Protein AF-A0A6A4LUR1-F1 (afdb_monomer_lite)

Radius of gyration: 20.33 Å; chains: 1; bounding box: 57×62×50 Å

Secondary structure (DSSP, 8-state):
------------S-EEEESSTTSHHHHHHHHHHHHTT-EEEE----GGGTT-S--HHHHHHHHHHHHHHHHT-TT---------GGGB-SB-TTSPBPS---TTSPB--S-------TT-HHHHHHHHHHHHHHSSEEE--HHHHHHHHHHHHH-TT--S-----SEEE-HHHHHHHHHHHS---HHHHHHHHHHTT-

Sequence (198 aa):
MEEKEERKGKGKGLSYCVTGATGYIGSWLVKSLLRRGYTVHATLRDPGLYARANFIEPAISGTLNLLKSCSKTESVKRVVFTSSISTLTAKDSSGNWRNVVDESCDPMFSNILIWVRTGDPMFSSILSAVNSRMGSIALVHVEDICSAHMFLMEHARAEGRYICSARSCVMSELVDHLAKEYPFSNLQRYFFLRNLGY

pLDDT: mean 70.24, std 17.97, range [30.41, 94.44]

Organism: NCBI:txid262921

InterPro domains:
  IPR016040 NAD(P)-binding domain [PF16363] (18-48)
  IPR036291 NAD(P)-binding domain superfamily [SSF51735] (15-185)
  IPR050425 NAD(P)-dependent dehydratase-like [PTHR10366] (55-105)

Foldseek 3Di:
DDDPDDPPPPADPDEEEAEPCVAPLNVVLVVVCVVNRHHYHYDDDDPVPPPDPDDFVCVVVVVVVVVVVLVVDPSNPDDDDDDDPLQFACADPVRDGHPDDDLPTDRPDDDDDDGDDPPDLVVLVVLLSCCVGNVWDFDDDSVQVSVVSVCLVPDPPRDGDDDHGDDIGGPVVVLVVCCVVDVDDPVVSCVSVVSNVD

Structure (mmCIF, N/CA/C/O backbone):
data_AF-A0A6A4LUR1-F1
#
_entry.id   AF-A0A6A4LUR1-F1
#
loop_
_atom_site.group_PDB
_atom_site.id
_atom_site.type_symbol
_atom_site.label_atom_id
_atom_site.label_alt_id
_atom_site.label_comp_id
_atom_site.label_asym_id
_atom_site.label_entity_id
_atom_site.label_seq_id
_atom_site.pdbx_PDB_ins_code
_atom_site.Cartn_x
_atom_site.Cartn_y
_atom_site.Cartn_z
_atom_site.occupancy
_atom_site.B_iso_or_equiv
_atom_site.auth_seq_id
_atom_site.auth_comp_id
_atom_site.auth_asym_id
_atom_site.auth_atom_id
_atom_site.pdbx_PDB_model_num
ATOM 1 N N . MET A 1 1 ? -36.131 35.840 6.909 1.00 34.88 1 MET A N 1
ATOM 2 C CA . MET A 1 1 ? -35.291 35.497 5.744 1.00 34.88 1 MET A CA 1
ATOM 3 C C . MET A 1 1 ? -34.198 34.580 6.248 1.00 34.88 1 MET A C 1
ATOM 5 O O . MET A 1 1 ? -33.610 34.867 7.277 1.00 34.88 1 MET A O 1
ATOM 9 N N . GLU A 1 2 ? -34.099 33.439 5.585 1.00 32.69 2 GLU A N 1
ATOM 10 C CA . GLU A 1 2 ? -33.446 32.179 5.949 1.00 32.69 2 GLU A CA 1
ATOM 11 C C . GLU A 1 2 ? -32.006 32.290 6.481 1.00 32.69 2 GLU A C 1
ATOM 13 O O . GLU A 1 2 ? -31.102 32.732 5.771 1.00 32.69 2 GLU A O 1
ATOM 18 N N . GLU A 1 3 ? -31.778 31.773 7.692 1.00 30.41 3 GLU A N 1
ATOM 19 C CA . GLU A 1 3 ? -30.485 31.205 8.075 1.00 30.41 3 GLU A CA 1
ATOM 20 C C . GLU A 1 3 ? -30.329 29.867 7.342 1.00 30.41 3 GLU A C 1
ATOM 22 O O . GLU A 1 3 ? -31.094 28.923 7.547 1.00 30.41 3 GLU A O 1
ATOM 27 N N . LYS A 1 4 ? -29.351 29.789 6.437 1.00 31.03 4 LYS A N 1
ATOM 28 C CA . LYS A 1 4 ? -28.962 28.531 5.799 1.00 31.03 4 LYS A CA 1
ATOM 29 C C . LYS A 1 4 ? -28.206 27.683 6.812 1.00 31.03 4 LYS A C 1
ATOM 31 O O . LYS A 1 4 ? -27.005 27.846 7.000 1.00 31.03 4 LYS A O 1
ATOM 36 N N . GLU A 1 5 ? -28.932 26.762 7.430 1.00 32.22 5 GLU A N 1
ATOM 37 C CA . GLU A 1 5 ? -28.383 25.660 8.206 1.00 32.22 5 GLU A CA 1
ATOM 38 C C . GLU A 1 5 ? -27.490 24.804 7.292 1.00 32.22 5 GLU A C 1
ATOM 40 O O . GLU A 1 5 ? -27.938 24.097 6.380 1.00 32.22 5 GLU A O 1
ATOM 45 N N . GLU A 1 6 ? -26.184 24.939 7.494 1.00 33.72 6 GLU A N 1
ATOM 46 C CA . GLU A 1 6 ? -25.152 24.195 6.794 1.00 33.72 6 GLU A CA 1
ATOM 47 C C . GLU A 1 6 ? -25.301 22.712 7.161 1.00 33.72 6 GLU A C 1
ATOM 49 O O . GLU A 1 6 ? -25.015 22.276 8.279 1.00 33.72 6 GLU A O 1
ATOM 54 N N . ARG A 1 7 ? -25.825 21.923 6.219 1.00 35.19 7 ARG A N 1
ATOM 55 C CA . ARG A 1 7 ? -26.020 20.479 6.366 1.00 35.19 7 ARG A CA 1
ATOM 56 C C . ARG A 1 7 ? -24.667 19.806 6.613 1.00 35.19 7 ARG A C 1
ATOM 58 O O . ARG A 1 7 ? -23.983 19.417 5.668 1.00 35.19 7 ARG A O 1
ATOM 65 N N . LYS A 1 8 ? -24.300 19.606 7.884 1.00 37.59 8 LYS A N 1
ATOM 66 C CA . LYS A 1 8 ? -23.271 18.641 8.288 1.00 37.59 8 LYS A CA 1
ATOM 67 C C . LYS A 1 8 ? -23.704 17.272 7.774 1.00 37.59 8 LYS A C 1
ATOM 69 O O . LYS A 1 8 ? -24.580 16.627 8.350 1.00 37.59 8 LYS A O 1
ATOM 74 N N . GLY A 1 9 ? -23.118 16.849 6.656 1.00 38.56 9 GLY A N 1
ATOM 75 C CA . GLY A 1 9 ? -23.287 15.501 6.138 1.00 38.56 9 GLY A CA 1
ATOM 76 C C . GLY A 1 9 ? -22.935 14.515 7.244 1.00 38.56 9 GLY A C 1
ATOM 77 O O . GLY A 1 9 ? -21.802 14.499 7.721 1.00 38.56 9 GLY A O 1
ATOM 78 N N . LYS A 1 10 ? -23.917 13.724 7.691 1.00 40.06 10 LYS A N 1
ATOM 79 C CA . LYS A 1 10 ? -23.680 12.569 8.558 1.00 40.06 10 LYS A CA 1
ATOM 80 C C . LYS A 1 10 ? -22.739 11.630 7.804 1.00 40.06 10 LYS A C 1
ATOM 82 O O . LYS A 1 10 ? -23.181 10.879 6.938 1.00 40.06 10 LYS A O 1
ATOM 87 N N . GLY A 1 11 ? -21.443 11.725 8.093 1.00 49.22 11 GLY A N 1
ATOM 88 C CA . GLY A 1 11 ? -20.456 10.773 7.607 1.00 49.22 11 GLY A CA 1
ATOM 89 C C . GLY A 1 11 ? -20.872 9.371 8.034 1.00 49.22 11 GLY A C 1
ATOM 90 O O . GLY A 1 11 ? -21.418 9.182 9.125 1.00 49.22 11 GLY A O 1
ATOM 91 N N . LYS A 1 12 ? -20.659 8.386 7.161 1.00 59.25 12 LYS A N 1
ATOM 92 C CA . LYS A 1 12 ? -20.825 6.973 7.523 1.00 59.25 12 LYS A CA 1
ATOM 93 C C . LYS A 1 12 ? -20.059 6.735 8.833 1.00 59.25 12 LYS A C 1
ATOM 95 O O . LYS A 1 12 ? -18.931 7.199 8.952 1.00 59.25 12 LYS A O 1
ATOM 100 N N . GLY A 1 13 ? -20.643 6.032 9.808 1.00 69.38 13 GLY A N 1
ATOM 101 C CA . GLY A 1 13 ? -20.077 5.835 11.159 1.00 69.38 13 GLY A CA 1
ATOM 102 C C . GLY A 1 13 ? -18.776 5.013 11.242 1.00 69.38 13 GLY A C 1
ATOM 103 O O . GLY A 1 13 ? -18.489 4.430 12.282 1.00 69.38 13 GLY A O 1
ATOM 104 N N . LEU A 1 14 ? -18.016 4.920 10.150 1.00 81.00 14 LEU A N 1
ATOM 105 C CA . LEU A 1 14 ? -16.752 4.205 10.025 1.00 81.00 14 LEU A CA 1
ATOM 106 C C . LEU A 1 14 ? -15.609 5.218 9.936 1.00 81.00 14 LEU A C 1
ATOM 108 O O . LEU A 1 14 ? -15.604 6.093 9.066 1.00 81.00 14 LEU A O 1
ATOM 112 N N . SER A 1 15 ? -14.640 5.079 10.835 1.00 91.31 15 SER A N 1
ATOM 113 C CA . SER A 1 15 ? -13.394 5.838 10.819 1.00 91.31 15 SER A CA 1
ATOM 114 C C . SER A 1 15 ? -12.243 4.975 10.306 1.00 91.31 15 SER A C 1
ATOM 116 O O . SER A 1 15 ? -12.176 3.773 10.563 1.00 91.31 15 SER A O 1
ATOM 118 N N . TYR A 1 16 ? -11.327 5.599 9.570 1.00 93.44 16 TYR A N 1
ATOM 119 C CA . TYR A 1 16 ? -10.143 4.953 9.008 1.00 93.44 16 TYR A CA 1
ATOM 120 C C . TYR A 1 16 ? -8.888 5.596 9.586 1.00 93.44 16 TYR A C 1
ATOM 122 O O . TYR A 1 16 ? -8.793 6.820 9.649 1.00 93.44 16 TYR A O 1
ATOM 130 N N . CYS A 1 17 ? -7.911 4.781 9.977 1.00 92.69 17 CYS A N 1
ATOM 131 C CA . CYS A 1 17 ? -6.577 5.254 10.334 1.00 92.69 17 CYS A CA 1
ATOM 132 C C . CYS A 1 17 ? -5.622 4.971 9.170 1.00 92.69 17 CYS A C 1
ATOM 134 O O . CYS A 1 17 ? -5.502 3.822 8.746 1.00 92.69 17 CYS A O 1
ATOM 136 N N . VAL A 1 18 ? -4.962 6.004 8.644 1.00 92.19 18 VAL A N 1
ATOM 137 C CA . VAL A 1 18 ? -4.002 5.884 7.540 1.00 92.19 18 VAL A CA 1
ATOM 138 C C . VAL A 1 18 ? -2.620 6.281 8.035 1.00 92.19 18 VAL A C 1
ATOM 140 O O . VAL A 1 18 ? -2.381 7.434 8.402 1.00 92.19 18 VAL A O 1
ATOM 143 N N . THR A 1 19 ? -1.692 5.327 8.018 1.00 89.81 19 THR A N 1
ATOM 144 C CA . THR A 1 19 ? -0.283 5.592 8.305 1.00 89.81 19 THR A CA 1
ATOM 145 C C . THR A 1 19 ? 0.477 5.917 7.024 1.00 89.81 19 THR A C 1
ATOM 147 O O . THR A 1 19 ? 0.149 5.427 5.946 1.00 89.81 19 THR A O 1
ATOM 150 N N . GLY A 1 20 ? 1.471 6.807 7.115 1.00 82.50 20 GLY A N 1
ATOM 151 C CA . GLY A 1 20 ? 2.201 7.256 5.925 1.00 82.50 20 GLY A CA 1
ATOM 152 C C . GLY A 1 20 ? 1.323 8.065 4.967 1.00 82.50 20 GLY A C 1
ATOM 153 O O . GLY A 1 20 ? 1.441 7.923 3.753 1.00 82.50 20 GLY A O 1
ATOM 154 N N . ALA A 1 21 ? 0.449 8.923 5.501 1.00 85.44 21 ALA A N 1
ATOM 155 C CA . ALA A 1 21 ? -0.496 9.720 4.714 1.00 85.44 21 ALA A CA 1
ATOM 156 C C . ALA A 1 21 ? 0.176 10.745 3.782 1.00 85.44 21 ALA A C 1
ATOM 158 O O . ALA A 1 21 ? -0.403 11.135 2.774 1.00 85.44 21 ALA A O 1
ATOM 159 N N . THR A 1 22 ? 1.421 11.137 4.071 1.00 80.81 22 THR A N 1
ATOM 160 C CA . THR A 1 22 ? 2.269 11.926 3.158 1.00 80.81 22 THR A CA 1
ATOM 161 C C . THR A 1 22 ? 2.795 11.102 1.975 1.00 80.81 22 THR A C 1
ATOM 163 O O . THR A 1 22 ? 3.470 11.636 1.100 1.00 80.81 22 THR A O 1
ATOM 166 N N . GLY A 1 23 ? 2.505 9.798 1.971 1.00 78.12 23 GLY A N 1
ATOM 167 C CA . GLY A 1 23 ? 2.795 8.812 0.943 1.00 78.12 23 GLY A CA 1
ATOM 168 C C . GLY A 1 23 ? 2.160 9.102 -0.404 1.00 78.12 23 GLY A C 1
ATOM 169 O O . GLY A 1 23 ? 1.086 9.693 -0.453 1.00 78.12 23 GLY A O 1
ATOM 170 N N . TYR A 1 24 ? 2.742 8.594 -1.495 1.00 80.94 24 TYR A N 1
ATOM 171 C CA . TYR A 1 24 ? 2.046 8.589 -2.785 1.00 80.94 24 TYR A CA 1
ATOM 172 C C . TYR A 1 24 ? 0.702 7.844 -2.673 1.00 80.94 24 TYR A C 1
ATOM 174 O O . TYR A 1 24 ? -0.349 8.464 -2.781 1.00 80.94 24 TYR A O 1
ATOM 182 N N . ILE A 1 25 ? 0.714 6.553 -2.316 1.00 84.94 25 ILE A N 1
ATOM 183 C CA . ILE A 1 25 ? -0.523 5.771 -2.114 1.00 84.94 25 ILE A CA 1
ATOM 184 C C . ILE A 1 25 ? -1.340 6.328 -0.937 1.00 84.94 25 ILE A C 1
ATOM 186 O O . ILE A 1 25 ? -2.556 6.467 -1.038 1.00 84.94 25 ILE A O 1
ATOM 190 N N . GLY A 1 26 ? -0.676 6.690 0.167 1.00 85.50 26 GLY A N 1
ATOM 191 C CA . GLY A 1 26 ? -1.335 7.192 1.377 1.00 85.50 26 GLY A CA 1
ATOM 192 C C . GLY A 1 26 ? -2.163 8.458 1.136 1.00 85.50 26 GLY A C 1
ATOM 193 O O . GLY A 1 26 ? -3.317 8.521 1.554 1.00 85.50 26 GLY A O 1
ATOM 194 N N . SER A 1 27 ? -1.621 9.438 0.410 1.00 87.31 27 SER A N 1
ATOM 195 C CA . SER A 1 27 ? -2.323 10.693 0.104 1.00 87.31 27 SER A CA 1
ATOM 196 C C . SER A 1 27 ? -3.527 10.473 -0.815 1.00 87.31 27 SER A C 1
ATOM 198 O O . SER A 1 27 ? -4.601 11.034 -0.575 1.00 87.31 27 SER A O 1
ATOM 200 N N . TRP A 1 28 ? -3.393 9.601 -1.818 1.00 89.00 28 TRP A N 1
ATOM 201 C CA . TRP A 1 28 ? -4.496 9.199 -2.693 1.00 89.00 28 TRP A CA 1
ATOM 202 C C . TRP A 1 28 ? -5.585 8.421 -1.950 1.00 89.00 28 TRP A C 1
ATOM 204 O O . TRP A 1 28 ? -6.775 8.655 -2.190 1.00 89.00 28 TRP A O 1
ATOM 214 N N . LEU A 1 29 ? -5.211 7.563 -0.999 1.00 91.31 29 LEU A N 1
ATOM 215 C CA . LEU A 1 29 ? -6.161 6.828 -0.169 1.00 91.31 29 LEU A CA 1
ATOM 216 C C . LEU A 1 29 ? -6.935 7.772 0.757 1.00 91.31 29 LEU A C 1
ATOM 218 O O . LEU A 1 29 ? -8.162 7.706 0.795 1.00 91.31 29 LEU A O 1
ATOM 222 N N . VAL A 1 30 ? -6.252 8.702 1.435 1.00 93.38 30 VAL A N 1
ATOM 223 C CA . VAL A 1 30 ? -6.898 9.736 2.268 1.00 93.38 30 VAL A CA 1
ATOM 224 C C . VAL A 1 30 ? -7.874 10.560 1.432 1.00 93.38 30 VAL A C 1
ATOM 226 O O . VAL A 1 30 ? -9.038 10.699 1.805 1.00 93.38 30 VAL A O 1
ATOM 229 N N . LYS A 1 31 ? -7.440 11.046 0.261 1.00 92.44 31 LYS A N 1
ATOM 230 C CA . LYS A 1 31 ? -8.300 11.784 -0.677 1.00 92.44 31 LYS A CA 1
ATOM 231 C C . LYS A 1 31 ? -9.540 10.974 -1.059 1.00 92.44 31 LYS A C 1
ATOM 233 O O . LYS A 1 31 ? -10.647 11.509 -1.061 1.00 92.44 31 LYS A O 1
ATOM 238 N N . SER A 1 32 ? -9.372 9.690 -1.366 1.00 92.44 32 SER A N 1
ATOM 239 C CA . SER A 1 32 ? -10.465 8.803 -1.778 1.00 92.44 32 SER A CA 1
ATOM 240 C C . SER A 1 32 ? -11.463 8.531 -0.649 1.00 92.44 32 SER A C 1
ATOM 242 O O . SER A 1 32 ? -12.672 8.590 -0.875 1.00 92.44 32 SER A O 1
ATOM 244 N N . LEU A 1 33 ? -10.975 8.295 0.572 1.00 93.38 33 LEU A N 1
ATOM 245 C CA . LEU A 1 33 ? -11.802 8.072 1.761 1.00 93.38 33 LEU A CA 1
ATOM 246 C C . LEU A 1 33 ? -12.618 9.318 2.128 1.00 93.38 33 LEU A C 1
ATOM 248 O O . LEU A 1 33 ? -13.826 9.219 2.351 1.00 93.38 33 LEU A O 1
ATOM 252 N N . LEU A 1 34 ? -11.988 10.497 2.110 1.00 93.94 34 LEU A N 1
ATOM 253 C CA . LEU A 1 34 ? -12.663 11.769 2.383 1.00 93.94 34 LEU A CA 1
ATOM 254 C C . LEU A 1 34 ? -13.757 12.065 1.349 1.00 93.94 34 LEU A C 1
ATOM 256 O O . LEU A 1 34 ? -14.865 12.444 1.724 1.00 93.94 34 LEU A O 1
ATOM 260 N N . ARG A 1 35 ? -13.504 11.818 0.053 1.00 93.38 35 ARG A N 1
ATOM 261 C CA . ARG A 1 35 ? -14.523 11.982 -1.007 1.00 93.38 35 ARG A CA 1
ATOM 262 C C . ARG A 1 35 ? -15.746 11.084 -0.815 1.00 93.38 35 ARG A C 1
ATOM 264 O O . ARG A 1 35 ? -16.822 11.432 -1.287 1.00 93.38 35 ARG A O 1
ATOM 271 N N . ARG A 1 36 ? -15.595 9.944 -0.135 1.00 90.69 36 ARG A N 1
ATOM 272 C CA . ARG A 1 36 ? -16.690 9.014 0.192 1.00 90.69 36 ARG A CA 1
ATOM 273 C C . ARG A 1 36 ? -17.400 9.347 1.513 1.00 90.69 36 ARG A C 1
ATOM 275 O O . ARG A 1 36 ? -18.321 8.624 1.892 1.00 90.69 36 ARG A O 1
ATOM 282 N N . GLY A 1 37 ? -17.005 10.427 2.193 1.00 91.44 37 GLY A N 1
ATOM 283 C CA . GLY A 1 37 ? -17.634 10.905 3.427 1.00 91.44 37 GLY A CA 1
ATOM 284 C C . GLY A 1 37 ? -17.227 10.134 4.685 1.00 91.44 37 GLY A C 1
ATOM 285 O O . GLY A 1 37 ? -17.989 10.112 5.651 1.00 91.44 37 GLY A O 1
ATOM 286 N N . TYR A 1 38 ? -16.067 9.474 4.670 1.00 93.31 38 TYR A N 1
ATOM 287 C CA . TYR A 1 38 ? -15.514 8.805 5.848 1.00 93.31 38 TYR A CA 1
ATOM 288 C C . TYR A 1 38 ? -14.665 9.757 6.694 1.00 93.31 38 TYR A C 1
ATOM 290 O O . TYR A 1 38 ? -14.018 10.668 6.174 1.00 93.31 38 TYR A O 1
ATOM 298 N N . THR A 1 39 ? -14.608 9.495 8.000 1.00 94.00 39 THR A N 1
ATOM 299 C CA . THR A 1 39 ? -13.663 10.164 8.903 1.00 94.00 39 THR A CA 1
ATOM 300 C C . THR A 1 39 ? -12.297 9.496 8.792 1.00 94.00 39 THR A C 1
ATOM 302 O O . THR A 1 39 ? -12.192 8.275 8.911 1.00 94.00 39 THR A O 1
ATOM 305 N N . VAL A 1 40 ? -11.241 10.285 8.587 1.00 94.44 40 VAL A N 1
ATOM 306 C CA . VAL A 1 40 ? -9.877 9.771 8.409 1.00 94.44 40 VAL A CA 1
ATOM 307 C C . VAL A 1 40 ? -8.937 10.369 9.451 1.00 94.44 40 VAL A C 1
ATOM 309 O O . VAL A 1 40 ? -8.810 11.586 9.558 1.00 94.44 40 VAL A O 1
ATOM 312 N N . HIS A 1 41 ? -8.239 9.505 10.182 1.00 92.81 41 HIS A N 1
ATOM 313 C CA . HIS A 1 41 ? -7.140 9.852 11.076 1.00 92.81 41 HIS A CA 1
ATOM 314 C C . HIS A 1 41 ? -5.822 9.521 10.374 1.00 92.81 41 HIS A C 1
ATOM 316 O O . HIS A 1 41 ? -5.517 8.357 10.127 1.00 92.81 41 HIS A O 1
ATOM 322 N N . ALA A 1 42 ? -5.051 10.540 10.012 1.00 89.88 42 ALA A N 1
ATOM 323 C CA . ALA A 1 42 ? -3.816 10.386 9.251 1.00 89.88 42 ALA A CA 1
ATOM 324 C C . ALA A 1 42 ? -2.588 10.614 10.140 1.00 89.88 42 ALA A C 1
ATOM 326 O O . ALA A 1 42 ? -2.544 11.594 10.881 1.00 89.88 42 ALA A O 1
ATOM 327 N N . THR A 1 43 ? -1.566 9.759 10.032 1.00 87.81 43 THR A N 1
ATOM 328 C CA . THR A 1 43 ? -0.262 10.027 10.658 1.00 87.81 43 THR A CA 1
ATOM 329 C C . THR A 1 43 ? 0.690 10.682 9.661 1.00 87.81 43 THR A C 1
ATOM 331 O O . THR A 1 43 ? 0.886 10.203 8.537 1.00 87.81 43 THR A O 1
ATOM 334 N N . LEU A 1 44 ? 1.284 11.800 10.081 1.00 82.00 44 LEU A N 1
ATOM 335 C CA . LEU A 1 44 ? 2.284 12.544 9.324 1.00 82.00 44 LEU A CA 1
ATOM 336 C C . LEU A 1 44 ? 3.614 12.501 10.077 1.00 82.00 44 LEU A C 1
ATOM 338 O O . LEU A 1 44 ? 3.645 12.549 11.305 1.00 82.00 44 LEU A O 1
ATOM 342 N N . ARG A 1 45 ? 4.714 12.390 9.330 1.00 75.12 45 ARG A N 1
ATOM 343 C CA . ARG A 1 45 ? 6.077 12.502 9.863 1.00 75.12 45 ARG A CA 1
ATOM 344 C C . ARG A 1 45 ? 6.687 13.811 9.393 1.00 75.12 45 ARG A C 1
ATOM 346 O O . ARG A 1 45 ? 6.409 14.234 8.271 1.00 75.12 45 ARG A O 1
ATOM 353 N N . ASP A 1 46 ? 7.526 14.402 10.236 1.00 70.25 46 ASP A N 1
ATOM 354 C CA . ASP A 1 46 ? 8.291 15.593 9.883 1.00 70.25 46 ASP A CA 1
ATOM 355 C C . ASP A 1 46 ? 9.164 15.315 8.637 1.00 70.25 46 ASP A C 1
ATOM 357 O O . ASP A 1 46 ? 9.950 14.355 8.646 1.00 70.25 46 ASP A O 1
ATOM 361 N N . PRO A 1 47 ? 9.036 16.117 7.562 1.00 62.91 47 PRO A N 1
ATOM 362 C CA . PRO A 1 47 ? 9.869 16.006 6.371 1.00 62.91 47 PRO A CA 1
ATOM 363 C C . PRO A 1 47 ? 11.378 16.111 6.628 1.00 62.91 47 PRO A C 1
ATOM 365 O O . PRO A 1 47 ? 12.164 15.571 5.852 1.00 62.91 47 PRO A O 1
ATOM 368 N N . GLY A 1 48 ? 11.813 16.754 7.714 1.00 61.16 48 GLY A N 1
ATOM 369 C CA . GLY A 1 48 ? 13.235 16.925 8.036 1.00 61.16 48 GLY A CA 1
ATOM 370 C C . GLY A 1 48 ? 13.973 15.635 8.419 1.00 61.16 48 GLY A C 1
ATOM 371 O O . GLY A 1 48 ? 15.200 15.616 8.461 1.00 61.16 48 GLY A O 1
ATOM 372 N N . LEU A 1 49 ? 13.258 14.535 8.683 1.00 56.09 49 LEU A N 1
ATOM 373 C CA . LEU A 1 49 ? 13.837 13.283 9.196 1.00 56.09 49 LEU A CA 1
ATOM 374 C C . LEU A 1 49 ? 14.145 12.231 8.114 1.00 56.09 49 LEU A C 1
ATOM 376 O O . LEU A 1 49 ? 14.664 11.162 8.441 1.00 56.09 49 LEU A O 1
ATOM 380 N N . TYR A 1 50 ? 13.873 12.516 6.833 1.00 55.00 50 TYR A N 1
ATOM 381 C CA . TYR A 1 50 ? 14.109 11.575 5.723 1.00 55.00 50 TYR A CA 1
ATOM 382 C C . TYR A 1 50 ? 15.594 11.355 5.375 1.00 55.00 50 TYR A C 1
ATOM 384 O O . TYR A 1 50 ? 15.895 10.506 4.548 1.00 55.00 50 TYR A O 1
ATOM 392 N N . ALA A 1 51 ? 16.534 12.065 6.004 1.00 55.03 51 ALA A N 1
ATOM 393 C CA . ALA A 1 51 ? 17.955 12.032 5.636 1.00 55.03 51 ALA A CA 1
ATOM 394 C C . ALA A 1 51 ? 18.786 10.894 6.277 1.00 55.03 51 ALA A C 1
ATOM 396 O O . ALA A 1 51 ? 20.012 10.910 6.188 1.00 55.03 51 ALA A O 1
ATOM 397 N N . ARG A 1 52 ? 18.175 9.914 6.962 1.00 53.78 52 ARG A N 1
ATOM 398 C CA . ARG A 1 52 ? 18.933 8.858 7.669 1.00 53.78 52 ARG A CA 1
ATOM 399 C C . ARG A 1 52 ? 19.105 7.600 6.819 1.00 53.78 52 ARG A C 1
ATOM 401 O O . ARG A 1 52 ? 18.129 7.038 6.354 1.00 53.78 52 ARG A O 1
ATOM 408 N N . ALA A 1 53 ? 20.337 7.102 6.716 1.00 54.22 53 ALA A N 1
ATOM 409 C CA . ALA A 1 53 ? 20.725 5.972 5.863 1.00 54.22 53 ALA A CA 1
ATOM 410 C C . ALA A 1 53 ? 20.148 4.586 6.251 1.00 54.22 53 ALA A C 1
ATOM 412 O O . ALA A 1 53 ? 20.289 3.644 5.479 1.00 54.22 53 ALA A O 1
ATOM 413 N N . ASN A 1 54 ? 19.472 4.442 7.399 1.00 61.06 54 ASN A N 1
ATOM 414 C CA . ASN A 1 54 ? 18.915 3.163 7.861 1.00 61.06 54 ASN A CA 1
ATOM 415 C C . ASN A 1 54 ? 17.386 3.217 7.975 1.00 61.06 54 ASN A C 1
ATOM 417 O O . ASN A 1 54 ? 16.843 3.607 9.007 1.00 61.06 54 ASN A O 1
ATOM 421 N N . PHE A 1 55 ? 16.690 2.787 6.918 1.00 68.19 55 PHE A N 1
ATOM 422 C CA . PHE A 1 55 ? 15.220 2.780 6.855 1.00 68.19 55 PHE A CA 1
ATOM 423 C C . PHE A 1 55 ? 14.575 1.444 7.235 1.00 68.19 55 PHE A C 1
ATOM 425 O O . PHE A 1 55 ? 13.390 1.421 7.560 1.00 68.19 55 PHE A O 1
ATOM 432 N N . ILE A 1 56 ? 15.336 0.347 7.214 1.00 71.75 56 ILE A N 1
ATOM 433 C CA . ILE A 1 56 ? 14.805 -1.006 7.422 1.00 71.75 56 ILE A CA 1
ATOM 434 C C . ILE A 1 56 ? 14.343 -1.197 8.868 1.00 71.75 56 ILE A C 1
ATOM 436 O O . ILE A 1 56 ? 13.162 -1.435 9.110 1.00 71.75 56 ILE A O 1
ATOM 440 N N . GLU A 1 57 ? 15.249 -1.029 9.831 1.00 74.50 57 GLU A N 1
ATOM 441 C CA . GLU A 1 57 ? 14.941 -1.269 11.244 1.00 74.50 57 GLU A CA 1
ATOM 442 C C . GLU A 1 57 ? 13.797 -0.373 11.759 1.00 74.50 57 GLU A C 1
ATOM 444 O O . GLU A 1 57 ? 12.857 -0.889 12.370 1.00 74.50 57 GLU A O 1
ATOM 449 N N . PRO A 1 58 ? 13.759 0.942 11.443 1.00 79.31 58 PRO A N 1
ATOM 450 C CA . PRO A 1 58 ? 12.613 1.777 11.798 1.00 79.31 58 PRO A CA 1
ATOM 451 C C . PRO A 1 58 ? 11.301 1.347 11.131 1.00 79.31 58 PRO A C 1
ATOM 453 O O . PRO A 1 58 ? 10.242 1.506 11.737 1.00 79.31 58 PRO A O 1
ATOM 456 N N . ALA A 1 59 ? 11.336 0.815 9.905 1.00 75.88 59 ALA A N 1
ATOM 457 C CA . ALA A 1 59 ? 10.138 0.327 9.225 1.00 75.88 59 ALA A CA 1
ATOM 458 C C . ALA A 1 59 ? 9.603 -0.963 9.867 1.00 75.88 59 ALA A C 1
ATOM 460 O O . ALA A 1 59 ? 8.396 -1.061 10.103 1.00 75.88 59 ALA A O 1
ATOM 461 N N . ILE A 1 60 ? 10.483 -1.913 10.208 1.00 78.06 60 ILE A N 1
ATOM 462 C CA . ILE A 1 60 ? 10.115 -3.158 10.903 1.00 78.06 60 ILE A CA 1
ATOM 463 C C . ILE A 1 60 ? 9.576 -2.833 12.295 1.00 78.06 60 ILE A C 1
ATOM 465 O O . ILE A 1 60 ? 8.442 -3.186 12.620 1.00 78.06 60 ILE A O 1
ATOM 469 N N . SER A 1 61 ? 10.362 -2.115 13.099 1.00 79.62 61 SER A N 1
ATOM 470 C CA . SER A 1 61 ? 10.001 -1.756 14.473 1.00 79.62 61 SER A CA 1
ATOM 471 C C . SER A 1 61 ? 8.731 -0.905 14.516 1.00 79.62 61 SER A C 1
ATOM 473 O O . SER A 1 61 ? 7.814 -1.188 15.288 1.00 79.62 61 SER A O 1
ATOM 475 N N . GLY A 1 62 ? 8.610 0.082 13.623 1.00 84.56 62 GLY A N 1
ATOM 476 C CA . GLY A 1 62 ? 7.409 0.906 13.495 1.00 84.56 62 GLY A CA 1
ATOM 477 C C . GLY A 1 62 ? 6.164 0.081 13.166 1.00 84.56 62 GLY A C 1
ATOM 478 O O . GLY A 1 62 ? 5.136 0.236 13.824 1.00 84.56 62 GLY A O 1
ATOM 479 N N . THR A 1 63 ? 6.265 -0.841 12.205 1.00 85.62 63 THR A N 1
ATOM 480 C CA . THR A 1 63 ? 5.154 -1.730 11.830 1.00 85.62 63 THR A CA 1
ATOM 481 C C . THR A 1 63 ? 4.772 -2.658 12.979 1.00 85.62 63 THR A C 1
ATOM 483 O O . THR A 1 63 ? 3.596 -2.760 13.322 1.00 85.62 63 THR A O 1
ATOM 486 N N . LEU A 1 64 ? 5.751 -3.289 13.630 1.00 85.38 64 LEU A N 1
ATOM 487 C CA . LEU A 1 64 ? 5.504 -4.200 14.747 1.00 85.38 64 LEU A CA 1
ATOM 488 C C . LEU A 1 64 ? 4.824 -3.485 15.920 1.00 85.38 64 LEU A C 1
ATOM 490 O O . LEU A 1 64 ? 3.888 -4.019 16.516 1.00 85.38 64 LEU A O 1
ATOM 494 N N . ASN A 1 65 ? 5.265 -2.270 16.241 1.00 89.94 65 ASN A N 1
ATOM 495 C CA . ASN A 1 65 ? 4.676 -1.468 17.310 1.00 89.94 65 ASN A CA 1
ATOM 496 C C . ASN A 1 65 ? 3.242 -1.035 16.983 1.00 89.94 65 ASN A C 1
ATOM 498 O O . ASN A 1 65 ? 2.380 -1.080 17.865 1.00 89.94 65 ASN A O 1
ATOM 502 N N . LEU A 1 66 ? 2.959 -0.678 15.726 1.00 89.62 66 LEU A N 1
ATOM 503 C CA . LEU A 1 66 ? 1.596 -0.403 15.266 1.00 89.62 66 LEU A CA 1
ATOM 504 C C . LEU A 1 66 ? 0.695 -1.632 15.419 1.00 89.62 66 LEU A C 1
ATOM 506 O O . LEU A 1 66 ? -0.353 -1.532 16.050 1.00 89.62 66 LEU A O 1
ATOM 510 N N . LEU A 1 67 ? 1.124 -2.800 14.934 1.00 88.06 67 LEU A N 1
ATOM 511 C CA . LEU A 1 67 ? 0.341 -4.038 15.028 1.00 88.06 67 LEU A CA 1
ATOM 512 C C . LEU A 1 67 ? 0.085 -4.452 16.481 1.00 88.06 67 LEU A C 1
ATOM 514 O O . LEU A 1 67 ? -1.047 -4.773 16.841 1.00 88.06 67 LEU A O 1
ATOM 518 N N . LYS A 1 68 ? 1.105 -4.368 17.343 1.00 89.94 68 LYS A N 1
ATOM 519 C CA . LYS A 1 68 ? 0.956 -4.609 18.788 1.00 89.94 68 LYS A CA 1
ATOM 520 C C . LYS A 1 68 ? -0.038 -3.645 19.436 1.00 89.94 68 LYS A C 1
ATOM 522 O O . LYS A 1 68 ? -0.728 -4.037 20.370 1.00 89.94 68 LYS A O 1
ATOM 527 N N . SER A 1 69 ? -0.108 -2.400 18.971 1.00 91.06 69 SER A N 1
ATOM 528 C CA . SER A 1 69 ? -1.040 -1.397 19.505 1.00 91.06 69 SER A CA 1
ATOM 529 C C . SER A 1 69 ? -2.469 -1.642 19.014 1.00 91.06 69 SER A C 1
ATOM 531 O O . SER A 1 69 ? -3.408 -1.593 19.808 1.00 91.06 69 SER A O 1
ATOM 533 N N . CYS A 1 70 ? -2.635 -1.995 17.735 1.00 89.50 70 CYS A N 1
ATOM 534 C CA . CYS A 1 70 ? -3.920 -2.408 17.170 1.00 89.50 70 CYS A CA 1
ATOM 535 C C . CYS A 1 70 ? -4.476 -3.648 17.877 1.00 89.50 70 CYS A C 1
ATOM 537 O O . CYS A 1 70 ? -5.644 -3.657 18.236 1.00 89.50 70 CYS A O 1
ATOM 539 N N . SER A 1 71 ? -3.637 -4.650 18.160 1.00 90.94 71 SER A N 1
ATOM 540 C CA . SER A 1 71 ? -4.057 -5.880 18.850 1.00 90.94 71 SER A CA 1
ATOM 541 C C . SER A 1 71 ? -4.539 -5.656 20.287 1.00 90.94 71 SER A C 1
ATOM 543 O O . SER A 1 71 ? -5.243 -6.508 20.819 1.00 90.94 71 SER A O 1
ATOM 545 N N . LYS A 1 72 ? -4.144 -4.554 20.933 1.00 91.56 72 LYS A N 1
ATOM 546 C CA . LYS A 1 72 ? -4.561 -4.215 22.304 1.00 91.56 72 LYS A CA 1
ATOM 547 C C . LYS A 1 72 ? -5.875 -3.440 22.361 1.00 91.56 72 LYS A C 1
ATOM 549 O O . LYS A 1 72 ? -6.379 -3.204 23.453 1.00 91.56 72 LYS A O 1
ATOM 554 N N . THR A 1 73 ? -6.390 -2.989 21.219 1.00 90.81 73 THR A N 1
ATOM 555 C CA . THR A 1 73 ? -7.529 -2.072 21.164 1.00 90.81 73 THR A CA 1
ATOM 556 C C . THR A 1 73 ? -8.720 -2.752 20.505 1.00 90.81 73 THR A C 1
ATOM 558 O O . THR A 1 73 ? -8.623 -3.204 19.371 1.00 90.81 73 THR A O 1
ATOM 561 N N . GLU A 1 74 ? -9.878 -2.745 21.162 1.00 88.19 74 GLU A N 1
ATOM 562 C CA . GLU A 1 74 ? -11.105 -3.358 20.624 1.00 88.19 74 GLU A CA 1
ATOM 563 C C . GLU A 1 74 ? -11.760 -2.535 19.498 1.00 88.19 74 GLU A C 1
ATOM 565 O O . GLU A 1 74 ? -12.587 -3.037 18.738 1.00 88.19 74 GLU A O 1
ATOM 570 N N . SER A 1 75 ? -11.388 -1.258 19.358 1.00 89.06 75 SER A N 1
ATOM 571 C CA . SER A 1 75 ? -11.929 -0.372 18.320 1.00 89.06 75 SER A CA 1
ATOM 572 C C . SER A 1 75 ? -11.400 -0.687 16.918 1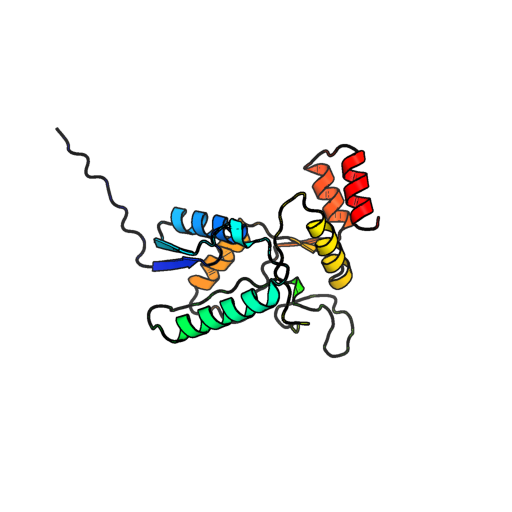.00 89.06 75 SER A C 1
ATOM 574 O O . SER A 1 75 ? -12.078 -0.397 15.927 1.00 89.06 75 SER A O 1
ATOM 576 N N . VA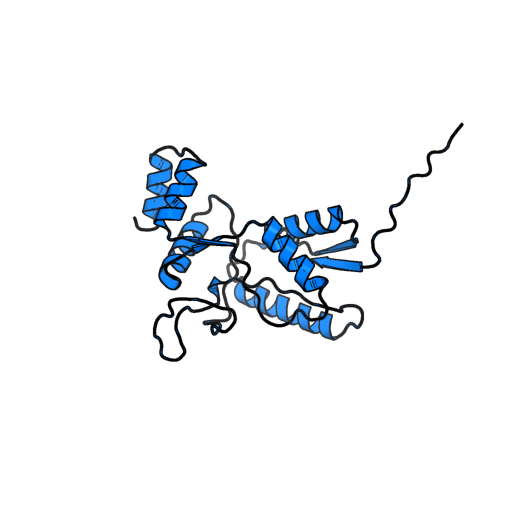L A 1 76 ? -10.207 -1.285 16.809 1.00 89.69 76 VAL A N 1
ATOM 577 C CA . VAL A 1 76 ? -9.591 -1.620 15.521 1.00 89.69 76 VAL A CA 1
ATOM 578 C C . VAL A 1 76 ? -10.091 -2.983 15.068 1.00 89.69 76 VAL A C 1
ATOM 580 O O . VAL A 1 76 ? -9.639 -4.021 15.534 1.00 89.69 76 VAL A O 1
ATOM 583 N N . LYS A 1 77 ? -11.013 -2.978 14.107 1.00 89.25 77 LYS A N 1
ATOM 584 C CA . LYS A 1 77 ? -11.620 -4.209 13.577 1.00 89.25 77 LYS A CA 1
ATOM 585 C C . LYS A 1 77 ? -10.768 -4.901 12.519 1.00 89.25 77 LYS A C 1
ATOM 587 O O . LYS A 1 77 ? -10.919 -6.095 12.287 1.00 89.25 77 LYS A O 1
ATOM 592 N N . ARG A 1 78 ? -9.930 -4.134 11.819 1.00 88.25 78 ARG A N 1
ATOM 593 C CA . ARG A 1 78 ? -9.158 -4.618 10.678 1.00 88.25 78 ARG A CA 1
ATOM 594 C C . ARG A 1 78 ? -7.923 -3.771 10.440 1.00 88.25 78 ARG A C 1
ATOM 596 O O . ARG A 1 78 ? -7.962 -2.550 10.576 1.00 88.25 78 ARG A O 1
ATOM 603 N N . VAL A 1 79 ? -6.861 -4.445 10.015 1.00 90.50 79 VAL A N 1
ATOM 604 C CA . VAL A 1 79 ? -5.626 -3.833 9.539 1.00 90.50 79 VAL A CA 1
ATOM 605 C C . VAL A 1 79 ? -5.366 -4.331 8.123 1.00 90.50 79 VAL A C 1
ATOM 607 O O . VAL A 1 79 ? -5.331 -5.534 7.888 1.00 90.50 79 VAL A O 1
ATOM 610 N N . VAL A 1 80 ? -5.182 -3.403 7.186 1.00 89.00 80 VAL A N 1
ATOM 611 C CA . VAL A 1 80 ? -4.698 -3.692 5.831 1.00 89.00 80 VAL A CA 1
ATOM 612 C C . VAL A 1 80 ? -3.295 -3.115 5.721 1.00 89.00 80 VAL A C 1
ATOM 614 O O . VAL A 1 80 ? -3.083 -1.936 6.003 1.00 89.00 80 VAL A O 1
ATOM 617 N N . PHE A 1 81 ? -2.336 -3.956 5.341 1.00 85.44 81 PHE A N 1
ATOM 618 C CA . PHE A 1 81 ? -0.937 -3.574 5.200 1.00 85.44 81 PHE A CA 1
ATOM 619 C C . PHE A 1 81 ? -0.542 -3.538 3.726 1.00 85.44 81 PHE A C 1
ATOM 621 O O . PHE A 1 81 ? -0.753 -4.504 2.995 1.00 85.44 81 PHE A O 1
ATOM 628 N N . THR A 1 82 ? 0.063 -2.435 3.291 1.00 82.69 82 THR A N 1
ATOM 629 C CA . THR A 1 82 ? 0.583 -2.312 1.929 1.00 82.69 82 THR A CA 1
ATOM 630 C C . THR A 1 82 ? 1.994 -2.896 1.864 1.00 82.69 82 THR A C 1
ATOM 632 O O . THR A 1 82 ? 2.968 -2.243 2.235 1.00 82.69 82 THR A O 1
ATOM 635 N N . SER A 1 83 ? 2.111 -4.134 1.386 1.00 73.69 83 SER A N 1
ATOM 636 C CA . SER A 1 83 ? 3.393 -4.749 1.017 1.00 73.69 83 SER A CA 1
ATOM 637 C C . SER A 1 83 ? 3.697 -4.559 -0.473 1.00 73.69 83 SER A C 1
ATOM 639 O O . SER A 1 83 ? 2.831 -4.158 -1.245 1.00 73.69 83 SER A O 1
ATOM 641 N N . SER A 1 84 ? 4.919 -4.886 -0.898 1.00 68.81 84 SER A N 1
ATOM 642 C CA . SER A 1 84 ? 5.319 -4.828 -2.308 1.00 68.81 84 SER A CA 1
ATOM 643 C C . SER A 1 84 ? 5.471 -6.223 -2.918 1.00 68.81 84 SER A C 1
ATOM 645 O O . SER A 1 84 ? 6.020 -7.122 -2.276 1.00 68.81 84 SER A O 1
ATOM 647 N N . ILE A 1 85 ? 5.075 -6.379 -4.187 1.00 66.06 85 ILE A N 1
ATOM 648 C CA . ILE A 1 85 ? 5.280 -7.608 -4.977 1.00 66.06 85 ILE A CA 1
ATOM 649 C C . ILE A 1 85 ? 6.759 -7.991 -5.087 1.00 66.06 85 ILE A C 1
ATOM 651 O O . ILE A 1 85 ? 7.104 -9.160 -5.171 1.00 66.06 85 ILE A O 1
ATOM 655 N N . SER A 1 86 ? 7.661 -7.019 -4.959 1.00 57.19 86 SER A N 1
ATOM 656 C CA . SER A 1 86 ? 9.109 -7.235 -4.929 1.00 57.19 86 SER A CA 1
ATOM 657 C C . SER A 1 86 ? 9.622 -8.019 -3.712 1.00 57.19 86 SER A C 1
ATOM 659 O O . SER A 1 86 ? 10.830 -8.248 -3.629 1.00 57.19 86 SER A O 1
ATOM 661 N N . THR A 1 87 ? 8.749 -8.359 -2.759 1.00 54.69 87 THR A N 1
ATOM 662 C CA . THR A 1 87 ? 9.043 -9.280 -1.649 1.00 54.69 87 THR A CA 1
ATOM 663 C C . THR A 1 87 ? 8.787 -10.743 -2.016 1.00 54.69 87 THR A C 1
ATOM 665 O O . THR A 1 87 ? 9.261 -11.623 -1.304 1.00 54.69 87 THR A O 1
ATOM 668 N N . LEU A 1 88 ? 8.077 -11.010 -3.116 1.00 60.97 88 LEU A N 1
ATOM 669 C CA . LEU A 1 88 ? 7.831 -12.352 -3.635 1.00 60.97 88 LEU A CA 1
ATOM 670 C C . LEU A 1 88 ? 8.972 -12.794 -4.549 1.00 60.97 88 LEU A C 1
ATOM 672 O O . LEU A 1 88 ? 9.608 -11.977 -5.222 1.00 60.97 88 LEU A O 1
ATOM 676 N N . THR A 1 89 ? 9.211 -14.100 -4.590 1.00 59.44 89 THR A N 1
ATOM 677 C CA . THR A 1 89 ? 10.057 -14.719 -5.607 1.00 59.44 89 THR A CA 1
ATOM 678 C C . THR A 1 89 ? 9.200 -15.475 -6.608 1.00 59.44 89 THR A C 1
ATOM 680 O O . THR A 1 89 ? 8.248 -16.153 -6.236 1.00 59.44 89 THR A O 1
ATOM 683 N N . ALA A 1 90 ? 9.558 -15.380 -7.889 1.00 62.75 90 ALA A N 1
ATOM 684 C CA . ALA A 1 90 ? 9.022 -16.286 -8.897 1.00 62.75 90 ALA A CA 1
ATOM 685 C C . ALA A 1 90 ? 9.699 -17.663 -8.827 1.00 62.75 90 ALA A C 1
ATOM 687 O O . ALA A 1 90 ? 9.380 -18.525 -9.629 1.00 62.75 90 ALA A O 1
ATOM 688 N N . LYS A 1 91 ? 10.644 -17.894 -7.907 1.00 61.41 91 LYS A N 1
ATOM 689 C CA . LYS A 1 91 ? 11.262 -19.207 -7.726 1.00 61.41 91 LYS A CA 1
ATOM 690 C C . LYS A 1 91 ? 10.415 -20.085 -6.817 1.00 61.41 91 LYS A C 1
ATOM 692 O O . LYS A 1 91 ? 9.960 -19.633 -5.772 1.00 61.41 91 LYS A O 1
ATOM 697 N N . ASP A 1 92 ? 10.219 -21.334 -7.210 1.00 64.00 92 ASP A N 1
ATOM 698 C CA . ASP A 1 92 ? 9.638 -22.341 -6.332 1.00 64.00 92 ASP A CA 1
ATOM 699 C C . ASP A 1 92 ? 10.614 -22.753 -5.212 1.00 64.00 92 ASP A C 1
ATOM 701 O O . ASP A 1 92 ? 11.781 -22.351 -5.181 1.00 64.00 92 ASP A O 1
ATOM 705 N N . SER A 1 93 ? 10.137 -23.593 -4.294 1.00 64.06 93 SER A N 1
ATOM 706 C CA . SER A 1 93 ? 10.931 -24.180 -3.206 1.00 64.06 93 SER A CA 1
ATOM 707 C C . SER A 1 93 ? 12.144 -24.991 -3.686 1.00 64.06 93 SER A C 1
ATOM 709 O O . SER A 1 93 ? 13.023 -25.313 -2.891 1.00 64.06 93 SER A O 1
ATOM 711 N N . SER A 1 94 ? 12.201 -25.332 -4.974 1.00 65.62 94 SER A N 1
ATOM 712 C CA . SER A 1 94 ? 13.293 -26.059 -5.624 1.00 65.62 94 SER A CA 1
ATOM 713 C C . SER A 1 94 ? 14.263 -25.129 -6.369 1.00 65.62 94 SER A C 1
ATOM 715 O O . SER A 1 94 ? 15.242 -25.602 -6.942 1.00 65.62 94 SER A O 1
ATOM 717 N N . GLY A 1 95 ? 14.031 -23.811 -6.340 1.00 65.38 95 GLY A N 1
ATOM 718 C CA . GLY A 1 95 ? 14.867 -22.792 -6.974 1.00 65.38 95 GLY A CA 1
ATOM 719 C C . GLY A 1 95 ? 14.583 -22.554 -8.461 1.00 65.38 95 GLY A C 1
ATOM 720 O O . GLY A 1 95 ? 15.270 -21.727 -9.070 1.00 65.38 95 GLY A O 1
ATOM 721 N N . ASN A 1 96 ? 13.583 -23.224 -9.039 1.00 66.31 96 ASN A N 1
ATOM 722 C CA . ASN A 1 96 ? 13.208 -23.085 -10.445 1.00 66.31 96 ASN A CA 1
ATOM 723 C C . ASN A 1 96 ? 12.240 -21.924 -10.647 1.00 66.31 96 ASN A C 1
ATOM 725 O O . ASN A 1 96 ? 11.381 -21.654 -9.811 1.00 66.31 96 ASN A O 1
ATOM 729 N N . TRP A 1 97 ? 12.351 -21.249 -11.788 1.00 64.50 97 TRP A N 1
ATOM 730 C CA . TRP A 1 97 ? 11.461 -20.152 -12.150 1.00 64.50 97 TRP A CA 1
ATOM 731 C C . TRP A 1 97 ? 10.054 -20.656 -12.488 1.00 64.50 97 TRP A C 1
ATOM 733 O O . TRP A 1 97 ? 9.871 -21.490 -13.374 1.00 64.50 97 TRP A O 1
ATOM 743 N N . ARG A 1 98 ? 9.052 -20.102 -11.808 1.00 67.88 98 ARG A N 1
ATOM 744 C CA . ARG A 1 98 ? 7.637 -20.224 -12.139 1.00 67.88 98 ARG A CA 1
ATOM 745 C C . ARG A 1 98 ? 7.275 -19.220 -13.222 1.00 67.88 98 ARG A C 1
ATOM 747 O O . ARG A 1 98 ? 7.721 -18.076 -13.210 1.00 67.88 98 ARG A O 1
ATOM 754 N N . ASN A 1 99 ? 6.388 -19.650 -14.113 1.00 66.94 99 ASN A N 1
ATOM 755 C CA . ASN A 1 99 ? 5.840 -18.800 -15.170 1.00 66.94 99 ASN A CA 1
ATOM 756 C C . ASN A 1 99 ? 4.813 -17.780 -14.648 1.00 66.94 99 ASN A C 1
ATOM 758 O O . ASN A 1 99 ? 4.500 -16.820 -15.346 1.00 66.94 99 ASN A O 1
ATOM 762 N N . VAL A 1 100 ? 4.275 -17.989 -13.441 1.00 69.88 100 VAL A N 1
ATOM 763 C CA . VAL A 1 100 ? 3.265 -17.126 -12.817 1.00 69.88 100 VAL A CA 1
ATOM 764 C C . VAL A 1 100 ? 3.627 -16.914 -11.349 1.00 69.88 100 VAL A C 1
ATOM 766 O O . VAL A 1 100 ? 3.966 -17.869 -10.648 1.00 69.88 100 VAL A O 1
ATOM 769 N N . VAL A 1 101 ? 3.562 -15.656 -10.908 1.00 68.88 101 VAL A N 1
ATOM 770 C CA . VAL A 1 101 ? 3.653 -15.264 -9.496 1.00 68.88 101 VAL A CA 1
ATOM 771 C C . VAL A 1 101 ? 2.235 -15.073 -8.980 1.00 68.88 101 VAL A C 1
ATOM 773 O O . VAL A 1 101 ? 1.475 -14.304 -9.565 1.00 68.88 101 VAL A O 1
ATOM 776 N N . ASP A 1 102 ? 1.897 -15.752 -7.893 1.00 74.62 102 ASP A N 1
ATOM 777 C CA . ASP A 1 102 ? 0.591 -15.676 -7.242 1.00 74.62 102 ASP A CA 1
ATOM 778 C C . ASP A 1 102 ? 0.745 -15.445 -5.726 1.00 74.62 102 ASP A C 1
ATOM 780 O O . ASP A 1 102 ? 1.853 -15.355 -5.186 1.00 74.62 102 ASP A O 1
ATOM 784 N N . GLU A 1 103 ? -0.374 -15.307 -5.019 1.00 74.88 103 GLU A N 1
ATOM 785 C CA . GLU A 1 103 ? -0.426 -15.068 -3.574 1.00 74.88 103 GLU A CA 1
ATOM 786 C C . GLU A 1 103 ? 0.145 -16.219 -2.730 1.00 74.88 103 GLU A C 1
ATOM 788 O O . GLU A 1 103 ? 0.374 -16.022 -1.532 1.00 74.88 103 GLU A O 1
ATOM 793 N N . SER A 1 104 ? 0.380 -17.391 -3.334 1.00 68.69 104 SER A N 1
ATOM 794 C CA . SER A 1 104 ? 0.983 -18.560 -2.684 1.00 68.69 104 SER A CA 1
ATOM 795 C C . SER A 1 104 ? 2.512 -18.553 -2.732 1.00 68.69 104 SER A C 1
ATOM 797 O O . SER A 1 104 ? 3.139 -19.348 -2.035 1.00 68.69 104 SER A O 1
ATOM 799 N N . CYS A 1 105 ? 3.124 -17.663 -3.524 1.00 63.66 105 CYS A N 1
ATOM 800 C CA . CYS A 1 105 ? 4.576 -17.546 -3.610 1.00 63.66 105 CYS A CA 1
ATOM 801 C C . CYS A 1 105 ? 5.200 -17.135 -2.268 1.00 63.66 105 CYS A C 1
ATOM 803 O O . CYS A 1 105 ? 4.732 -16.213 -1.589 1.00 63.66 105 CYS A O 1
ATOM 805 N N . ASP A 1 106 ? 6.315 -17.780 -1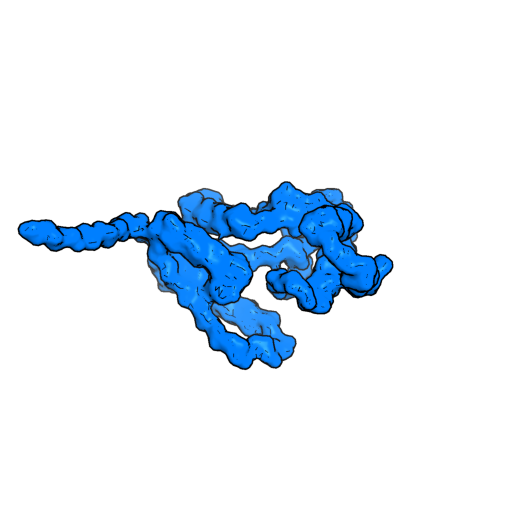.921 1.00 57.00 106 ASP A N 1
ATOM 806 C CA . ASP A 1 106 ? 7.019 -17.503 -0.675 1.00 57.00 106 ASP A CA 1
ATOM 807 C C . ASP A 1 106 ? 7.642 -16.093 -0.676 1.00 57.00 106 ASP A C 1
ATOM 809 O O . ASP A 1 106 ? 8.197 -15.634 -1.688 1.00 57.00 106 ASP A O 1
ATOM 813 N N . PRO A 1 107 ? 7.585 -15.372 0.459 1.00 53.62 107 PRO A N 1
ATOM 814 C CA . PRO A 1 107 ? 8.320 -14.130 0.612 1.00 53.62 107 PRO A CA 1
ATOM 815 C C . PRO A 1 107 ? 9.817 -14.446 0.663 1.00 53.62 107 PRO A C 1
ATOM 817 O O . PRO A 1 107 ? 10.273 -15.163 1.548 1.00 53.62 107 PRO A O 1
ATOM 820 N N . MET A 1 108 ? 10.597 -13.903 -0.272 1.00 45.97 108 MET A N 1
ATOM 821 C CA . MET A 1 108 ? 12.011 -14.261 -0.379 1.00 45.97 108 MET A CA 1
ATOM 822 C C . MET A 1 108 ? 12.819 -13.680 0.787 1.00 45.97 108 MET A C 1
ATOM 824 O O . MET A 1 108 ? 13.632 -14.397 1.345 1.00 45.97 108 MET A O 1
ATOM 828 N N . PHE A 1 109 ? 12.575 -12.422 1.189 1.00 38.88 109 PHE A N 1
ATOM 829 C CA . PHE A 1 109 ? 13.215 -11.757 2.336 1.00 38.88 109 PHE A CA 1
ATOM 830 C C . PHE A 1 109 ? 12.395 -10.531 2.796 1.00 38.88 109 PHE A C 1
ATOM 832 O O . PHE A 1 109 ? 11.833 -9.805 1.976 1.00 38.88 109 PHE A O 1
ATOM 839 N N . SER A 1 110 ? 12.356 -10.273 4.110 1.00 33.62 110 SER A N 1
ATOM 840 C CA . SER A 1 110 ? 11.477 -9.313 4.816 1.00 33.62 110 SER A CA 1
ATOM 841 C C . SER A 1 110 ? 11.716 -7.820 4.553 1.00 33.62 110 SER A C 1
ATOM 843 O O . SER A 1 110 ? 11.143 -6.987 5.249 1.00 33.62 110 SER A O 1
ATOM 845 N N . ASN A 1 111 ? 12.556 -7.450 3.588 1.00 32.72 111 ASN A N 1
ATOM 846 C CA . ASN A 1 111 ? 13.011 -6.074 3.419 1.00 32.72 111 ASN A CA 1
ATOM 847 C C . ASN A 1 111 ? 12.927 -5.658 1.960 1.00 32.72 111 ASN A C 1
ATOM 849 O O . ASN A 1 111 ? 13.854 -5.926 1.208 1.00 32.72 111 ASN A O 1
ATOM 853 N N . ILE A 1 112 ? 11.843 -4.981 1.579 1.00 34.66 112 ILE A N 1
ATOM 854 C CA . ILE A 1 112 ? 11.838 -3.976 0.509 1.00 34.66 112 ILE A CA 1
ATOM 855 C C . ILE A 1 112 ? 10.509 -3.203 0.578 1.00 34.66 112 ILE A C 1
ATOM 857 O O . ILE A 1 112 ? 9.422 -3.759 0.414 1.00 34.66 112 ILE A O 1
ATOM 861 N N . LEU A 1 113 ? 10.617 -1.896 0.812 1.00 31.27 113 LEU A N 1
ATOM 862 C CA . LEU A 1 113 ? 9.557 -0.904 0.658 1.00 31.27 113 LEU A CA 1
ATOM 863 C C . LEU A 1 113 ? 10.085 0.109 -0.354 1.00 31.27 113 LEU A C 1
ATOM 865 O O . LEU A 1 113 ? 11.171 0.645 -0.139 1.00 31.27 113 LEU A O 1
ATOM 869 N N . ILE A 1 114 ? 9.378 0.345 -1.460 1.00 33.06 114 ILE A N 1
ATOM 870 C CA . ILE A 1 114 ? 9.868 1.268 -2.485 1.00 33.06 114 ILE A CA 1
ATOM 871 C C . ILE A 1 114 ? 8.792 2.260 -2.900 1.00 33.06 114 ILE A C 1
ATOM 873 O O . ILE A 1 114 ? 7.668 1.905 -3.245 1.00 33.06 114 ILE A O 1
ATOM 877 N N . TRP A 1 115 ? 9.211 3.520 -2.877 1.00 31.06 115 TRP A N 1
ATOM 878 C CA . TRP A 1 115 ? 8.513 4.683 -3.383 1.00 31.06 115 TRP A CA 1
ATOM 879 C C . TRP A 1 115 ? 8.807 4.912 -4.861 1.00 31.06 115 TRP A C 1
ATOM 881 O O . TRP A 1 115 ? 9.956 4.870 -5.291 1.00 31.06 115 TRP A O 1
ATOM 891 N N . VAL A 1 116 ? 7.764 5.256 -5.611 1.00 33.50 116 VAL A N 1
ATOM 892 C CA . VAL A 1 116 ? 7.883 5.763 -6.975 1.00 33.50 116 VAL A CA 1
ATOM 893 C C . VAL A 1 116 ? 7.687 7.271 -6.939 1.00 33.50 116 VAL A C 1
ATOM 895 O O . VAL A 1 116 ? 6.600 7.758 -6.630 1.00 33.50 116 VAL A O 1
ATOM 898 N N . ARG A 1 117 ? 8.742 8.014 -7.270 1.00 34.03 117 ARG A N 1
ATOM 899 C CA . ARG A 1 117 ? 8.616 9.375 -7.785 1.00 34.03 117 ARG A CA 1
ATOM 900 C C . ARG A 1 117 ? 9.333 9.419 -9.126 1.00 34.03 117 ARG A C 1
ATOM 902 O O . ARG A 1 117 ? 10.505 9.070 -9.229 1.00 34.03 117 ARG A O 1
ATOM 909 N N . THR A 1 118 ? 8.595 9.804 -10.154 1.00 37.12 118 THR A N 1
ATOM 910 C CA . THR A 1 118 ? 9.076 9.941 -11.526 1.00 37.12 118 THR A CA 1
ATOM 911 C C . THR A 1 118 ? 10.236 10.945 -11.545 1.00 37.12 118 THR A C 1
ATOM 913 O O . THR A 1 118 ? 10.039 12.105 -11.187 1.00 37.12 118 THR A O 1
ATOM 916 N N . GLY A 1 119 ? 11.445 10.491 -11.899 1.00 41.16 119 GLY A N 1
ATOM 917 C CA . GLY A 1 119 ? 12.643 11.335 -12.044 1.00 41.16 119 GLY A CA 1
ATOM 918 C C . GLY A 1 119 ? 13.815 11.060 -11.088 1.00 41.16 119 GLY A C 1
ATOM 919 O O . GLY A 1 119 ? 14.842 11.717 -11.225 1.00 41.16 119 GLY A O 1
ATOM 920 N N . ASP A 1 120 ? 13.701 10.113 -10.150 1.00 51.16 120 ASP A N 1
ATOM 921 C CA . ASP A 1 120 ? 14.805 9.736 -9.248 1.00 51.16 120 ASP A CA 1
ATOM 922 C C . ASP A 1 120 ? 15.677 8.611 -9.865 1.00 51.16 120 ASP A C 1
ATOM 924 O O . ASP A 1 120 ? 15.120 7.593 -10.287 1.00 51.16 120 ASP A O 1
ATOM 928 N N . PRO A 1 121 ? 17.021 8.727 -9.918 1.00 51.44 121 PRO A N 1
ATOM 929 C CA . PRO A 1 121 ? 17.908 7.653 -10.389 1.00 51.44 121 PRO A CA 1
ATOM 930 C C . PRO A 1 121 ? 17.714 6.313 -9.652 1.00 51.44 121 PRO A C 1
ATOM 932 O O . PRO A 1 121 ? 17.935 5.249 -10.231 1.00 51.44 121 PRO A O 1
ATOM 935 N N . MET A 1 122 ? 17.221 6.335 -8.412 1.00 52.34 122 MET A N 1
ATOM 936 C CA . MET A 1 122 ? 16.893 5.149 -7.618 1.00 52.34 122 MET A CA 1
ATOM 937 C C . MET A 1 122 ? 15.727 4.339 -8.213 1.00 52.34 122 MET A C 1
ATOM 939 O O . MET A 1 122 ? 15.702 3.114 -8.095 1.00 52.34 122 MET A O 1
ATOM 943 N N . PHE A 1 123 ? 14.785 4.995 -8.903 1.00 59.03 123 PHE A N 1
ATOM 944 C CA . PHE A 1 123 ? 13.654 4.338 -9.570 1.00 59.03 123 PHE A CA 1
ATOM 945 C C . PHE A 1 123 ? 14.130 3.385 -10.674 1.00 59.03 123 PHE A C 1
ATOM 947 O O . PHE A 1 123 ? 13.628 2.267 -10.781 1.00 59.03 123 PHE A O 1
ATOM 954 N N . SER A 1 124 ? 15.154 3.787 -11.436 1.00 58.91 124 SER A N 1
ATOM 955 C CA . SER A 1 124 ? 15.761 2.966 -12.492 1.00 58.91 124 SER A CA 1
ATOM 956 C C . SER A 1 124 ? 16.361 1.677 -11.931 1.00 58.91 124 SER A C 1
ATOM 958 O O . SER A 1 124 ? 16.054 0.582 -12.404 1.00 58.91 124 SER A O 1
ATOM 960 N N . SER A 1 125 ? 17.151 1.788 -10.857 1.00 62.09 125 SER A N 1
ATOM 961 C CA . SER A 1 125 ? 17.764 0.637 -10.182 1.00 62.09 125 SER A CA 1
ATOM 962 C C . SER A 1 125 ? 16.720 -0.353 -9.678 1.00 62.09 125 SER A C 1
ATOM 964 O O . SER A 1 125 ? 16.914 -1.565 -9.738 1.00 62.09 125 SER A O 1
ATOM 966 N N . ILE A 1 126 ? 15.582 0.155 -9.213 1.00 65.12 126 ILE A N 1
ATOM 967 C CA . ILE A 1 126 ? 14.491 -0.673 -8.711 1.00 65.12 126 ILE A CA 1
ATOM 968 C C . ILE A 1 126 ? 13.780 -1.377 -9.855 1.00 65.12 126 ILE A C 1
ATOM 970 O O . ILE A 1 126 ? 13.549 -2.580 -9.761 1.00 65.12 126 ILE A O 1
ATOM 974 N N . LEU A 1 127 ? 13.428 -0.655 -10.919 1.00 66.12 127 LEU A N 1
ATOM 975 C CA . LEU A 1 127 ? 12.769 -1.252 -12.078 1.00 66.12 127 LEU A CA 1
ATOM 976 C C . LEU A 1 127 ? 13.660 -2.312 -12.719 1.00 66.12 127 LEU A C 1
ATOM 978 O O . LEU A 1 127 ? 13.178 -3.398 -13.033 1.00 66.12 127 LEU A O 1
ATOM 982 N N . SER A 1 128 ? 14.960 -2.041 -12.836 1.00 68.19 128 SER A N 1
ATOM 983 C CA . SER A 1 128 ? 15.943 -3.016 -13.305 1.00 68.19 128 SER A CA 1
ATOM 984 C C . SER A 1 128 ? 16.024 -4.232 -12.375 1.00 68.19 128 SER A C 1
ATOM 986 O O . SER A 1 128 ? 15.954 -5.371 -12.842 1.00 68.19 128 SER A O 1
ATOM 988 N N . ALA A 1 129 ? 16.055 -4.029 -11.053 1.00 69.00 129 ALA A N 1
ATOM 989 C CA . ALA A 1 129 ? 16.058 -5.123 -10.082 1.00 69.00 129 ALA A CA 1
ATOM 990 C C . ALA A 1 129 ? 14.753 -5.935 -10.086 1.00 69.00 129 ALA A C 1
ATOM 992 O O . ALA A 1 129 ? 14.784 -7.143 -9.870 1.00 69.00 129 ALA A O 1
ATOM 993 N N . VAL A 1 130 ? 13.591 -5.310 -10.287 1.00 69.75 130 VAL A N 1
ATOM 994 C CA . VAL A 1 130 ? 12.299 -6.004 -10.413 1.00 69.75 130 VAL A CA 1
ATOM 995 C C . VAL A 1 130 ? 12.255 -6.792 -11.716 1.00 69.75 130 VAL A C 1
ATOM 997 O O . VAL A 1 130 ? 11.997 -7.988 -11.669 1.00 69.75 130 VAL A O 1
ATOM 1000 N N . ASN A 1 131 ? 12.595 -6.177 -12.848 1.00 72.62 131 ASN A N 1
ATOM 1001 C CA . ASN A 1 131 ? 12.604 -6.843 -14.149 1.00 72.62 131 ASN A CA 1
ATOM 1002 C C . ASN A 1 131 ? 13.593 -8.018 -14.188 1.00 72.62 131 ASN A C 1
ATOM 1004 O O . ASN A 1 131 ? 13.241 -9.096 -14.649 1.00 72.62 131 ASN A O 1
ATOM 1008 N N . SER A 1 132 ? 14.789 -7.860 -13.616 1.00 71.62 132 SER A N 1
ATOM 1009 C CA . SER A 1 132 ? 15.778 -8.946 -13.514 1.00 71.62 132 SER A CA 1
ATOM 1010 C C . SER A 1 132 ? 15.301 -10.110 -12.637 1.00 71.62 132 SER A C 1
ATOM 1012 O O . SER A 1 132 ? 15.728 -11.243 -12.833 1.00 71.62 132 SER A O 1
ATOM 1014 N N . ARG A 1 133 ? 14.428 -9.846 -11.654 1.00 68.88 133 ARG A N 1
ATOM 1015 C CA . ARG A 1 133 ? 13.912 -10.865 -10.725 1.00 68.88 133 ARG A CA 1
ATOM 1016 C C . ARG A 1 133 ? 12.596 -11.489 -11.159 1.00 68.88 133 ARG A C 1
ATOM 1018 O O . ARG A 1 133 ? 12.347 -12.625 -10.803 1.00 68.88 133 ARG A O 1
ATOM 1025 N N . MET A 1 134 ? 11.722 -10.751 -11.825 1.00 67.94 134 MET A N 1
ATOM 1026 C CA . MET A 1 134 ? 10.358 -11.192 -12.142 1.00 67.94 134 MET A CA 1
ATOM 1027 C C . MET A 1 134 ? 10.171 -11.422 -13.646 1.00 67.94 134 MET A C 1
ATOM 1029 O O . MET A 1 134 ? 9.112 -11.870 -14.069 1.00 67.94 134 MET A O 1
ATOM 1033 N N . GLY A 1 135 ? 11.151 -11.039 -14.470 1.00 72.00 135 GLY A N 1
ATOM 1034 C CA . GLY A 1 135 ? 11.048 -11.019 -15.932 1.00 72.00 135 GLY A CA 1
ATOM 1035 C C . GLY A 1 135 ? 10.080 -9.963 -16.478 1.00 72.00 135 GLY A C 1
ATOM 1036 O O . GLY A 1 135 ? 10.030 -9.751 -17.683 1.00 72.00 135 GLY A O 1
ATOM 1037 N N . SER A 1 136 ? 9.309 -9.301 -15.612 1.00 72.94 136 SER A N 1
ATOM 1038 C CA . SER A 1 136 ? 8.291 -8.317 -15.969 1.00 72.94 136 SER A CA 1
ATOM 1039 C C . SER A 1 136 ? 8.040 -7.333 -14.823 1.00 72.94 136 SER A C 1
ATOM 1041 O O . SER A 1 136 ? 8.462 -7.541 -13.682 1.00 72.94 136 SER A O 1
ATOM 1043 N N . ILE A 1 137 ? 7.361 -6.234 -15.133 1.00 72.94 137 ILE A N 1
ATOM 1044 C CA . ILE A 1 137 ? 6.965 -5.177 -14.208 1.00 72.94 137 ILE A CA 1
ATOM 1045 C C . ILE A 1 137 ? 5.443 -5.182 -14.104 1.00 72.94 137 ILE A C 1
ATOM 1047 O O . ILE A 1 137 ? 4.741 -4.972 -15.095 1.00 72.94 137 ILE A O 1
ATOM 1051 N N . ALA A 1 138 ? 4.949 -5.391 -12.886 1.00 75.00 138 ALA A N 1
ATOM 1052 C CA . ALA A 1 138 ? 3.538 -5.262 -12.557 1.00 75.00 138 ALA A CA 1
ATOM 1053 C C . ALA A 1 138 ? 3.139 -3.781 -12.474 1.00 75.00 138 ALA A C 1
ATOM 1055 O O . ALA A 1 138 ? 3.761 -2.989 -11.764 1.00 75.00 138 ALA A O 1
ATOM 1056 N N . LEU A 1 139 ? 2.071 -3.428 -13.178 1.00 72.00 139 LEU A N 1
ATOM 1057 C CA . LEU A 1 139 ? 1.473 -2.104 -13.237 1.00 72.00 139 LEU A CA 1
ATOM 1058 C C . LEU A 1 139 ? 0.046 -2.155 -12.698 1.00 72.00 139 LEU A C 1
ATOM 1060 O O . LEU A 1 139 ? -0.726 -3.079 -12.972 1.00 72.00 139 LEU A O 1
ATOM 1064 N N . VAL A 1 140 ? -0.311 -1.127 -11.941 1.00 81.50 140 VAL A N 1
ATOM 1065 C CA . VAL A 1 140 ? -1.663 -0.909 -11.433 1.00 81.50 140 VAL A CA 1
ATOM 1066 C C . VAL A 1 140 ? -1.875 0.586 -11.237 1.00 81.50 140 VAL A C 1
ATOM 1068 O O . VAL A 1 140 ? -0.948 1.310 -10.864 1.00 81.50 140 VAL A O 1
ATOM 1071 N N . HIS A 1 141 ? -3.086 1.058 -11.519 1.00 79.75 141 HIS A N 1
ATOM 1072 C CA . HIS A 1 141 ? -3.433 2.456 -11.320 1.00 79.75 141 HIS A CA 1
ATOM 1073 C C . HIS A 1 141 ? -3.613 2.749 -9.824 1.00 79.75 141 HIS A C 1
ATOM 1075 O O . HIS A 1 141 ? -4.133 1.920 -9.076 1.00 79.75 141 HIS A O 1
ATOM 1081 N N . VAL A 1 142 ? -3.205 3.930 -9.353 1.00 79.88 142 VAL A N 1
ATOM 1082 C CA . VAL A 1 142 ? -3.242 4.246 -7.911 1.00 79.88 142 VAL A CA 1
ATOM 1083 C C . VAL A 1 142 ? -4.668 4.240 -7.340 1.00 79.88 142 VAL A C 1
ATOM 1085 O O . VAL A 1 142 ? -4.884 3.815 -6.205 1.00 79.88 142 VAL A O 1
ATOM 1088 N N . GLU A 1 143 ? -5.665 4.628 -8.127 1.00 83.56 143 GLU A N 1
ATOM 1089 C CA . GLU A 1 143 ? -7.090 4.541 -7.794 1.00 83.56 143 GLU A CA 1
ATOM 1090 C C . GLU A 1 143 ? -7.566 3.095 -7.609 1.00 83.56 143 GLU A C 1
ATOM 1092 O O . GLU A 1 143 ? -8.383 2.842 -6.718 1.00 83.56 143 GLU A O 1
ATOM 1097 N N . ASP A 1 144 ? -7.035 2.147 -8.384 1.00 85.75 144 ASP A N 1
ATOM 1098 C CA . ASP A 1 144 ? -7.348 0.723 -8.227 1.00 85.75 144 ASP A CA 1
ATOM 1099 C C . ASP A 1 144 ? -6.726 0.187 -6.939 1.00 85.75 144 ASP A C 1
ATOM 1101 O O . ASP A 1 144 ? -7.395 -0.513 -6.179 1.00 85.75 144 ASP A O 1
ATOM 1105 N N . ILE A 1 145 ? -5.496 0.611 -6.615 1.00 86.12 145 ILE A N 1
ATOM 1106 C CA . ILE A 1 145 ? -4.872 0.320 -5.316 1.00 86.12 145 ILE A CA 1
ATOM 1107 C C . ILE A 1 145 ? -5.758 0.845 -4.181 1.00 86.12 145 ILE A C 1
ATOM 1109 O O . ILE A 1 145 ? -6.036 0.121 -3.224 1.00 86.12 145 ILE A O 1
ATOM 1113 N N . CYS A 1 146 ? -6.224 2.094 -4.268 1.00 89.38 146 CYS A N 1
ATOM 1114 C CA . CYS A 1 146 ? -7.081 2.690 -3.241 1.00 89.38 146 CYS A CA 1
ATOM 1115 C C . CYS A 1 146 ? -8.408 1.933 -3.108 1.00 89.38 146 CYS A C 1
ATOM 1117 O O . CYS A 1 146 ? -8.868 1.676 -1.994 1.00 89.38 146 CYS A O 1
ATOM 1119 N N . SER A 1 147 ? -9.009 1.555 -4.235 1.00 89.56 147 SER A N 1
ATOM 1120 C CA . SER A 1 147 ? -10.248 0.776 -4.284 1.00 89.56 147 SER A CA 1
ATOM 1121 C C . SER A 1 147 ? -10.068 -0.609 -3.674 1.00 89.56 147 SER A C 1
ATOM 1123 O O . SER A 1 147 ? -10.904 -1.016 -2.871 1.00 89.56 147 SER A O 1
ATOM 1125 N N . ALA A 1 148 ? -8.950 -1.281 -3.953 1.00 89.00 148 ALA A N 1
ATOM 1126 C CA . ALA A 1 148 ? -8.594 -2.554 -3.336 1.00 89.00 148 ALA A CA 1
ATOM 1127 C C . ALA A 1 148 ? -8.424 -2.418 -1.815 1.00 89.00 148 ALA A C 1
ATOM 1129 O O . ALA A 1 148 ? -9.011 -3.193 -1.066 1.00 89.00 148 ALA A O 1
ATOM 1130 N N . HIS A 1 149 ? -7.713 -1.393 -1.331 1.00 89.56 149 HIS A N 1
ATOM 1131 C CA . HIS A 1 149 ? -7.575 -1.151 0.113 1.00 89.56 149 HIS A CA 1
ATOM 1132 C C . HIS A 1 149 ? -8.938 -0.944 0.784 1.00 89.56 149 HIS A C 1
ATOM 1134 O O . HIS A 1 149 ? -9.212 -1.543 1.822 1.00 89.56 149 HIS A O 1
ATOM 1140 N N . MET A 1 150 ? -9.814 -0.132 0.188 1.00 90.50 150 MET A N 1
ATOM 1141 C CA . MET A 1 150 ? -11.169 0.082 0.707 1.00 90.50 150 MET A CA 1
ATOM 1142 C C . MET A 1 150 ? -12.000 -1.204 0.684 1.00 90.50 150 MET A C 1
ATOM 1144 O O . MET A 1 150 ? -12.649 -1.519 1.678 1.00 90.50 150 MET A O 1
ATOM 1148 N N . PHE A 1 151 ? -11.930 -1.976 -0.403 1.00 91.00 151 PHE A N 1
ATOM 1149 C CA . PHE A 1 151 ? -12.609 -3.263 -0.527 1.00 91.00 151 PHE A CA 1
ATOM 1150 C C . PHE A 1 151 ? -12.193 -4.221 0.593 1.00 91.00 151 PHE A C 1
ATOM 1152 O O . PHE A 1 151 ? -13.058 -4.734 1.303 1.00 91.00 151 PHE A O 1
ATOM 1159 N N . LEU A 1 152 ? -10.886 -4.397 0.808 1.00 89.75 152 LEU A N 1
ATOM 1160 C CA . LEU A 1 152 ? -10.349 -5.247 1.874 1.00 89.75 152 LEU A CA 1
ATOM 1161 C C . LEU A 1 152 ? -10.794 -4.761 3.256 1.00 89.75 152 LEU A C 1
ATOM 1163 O O . LEU A 1 152 ? -11.146 -5.566 4.115 1.00 89.75 152 LEU A O 1
ATOM 1167 N N . MET A 1 153 ? -10.837 -3.443 3.467 1.00 88.88 153 MET A N 1
ATOM 1168 C CA . MET A 1 153 ? -11.304 -2.863 4.725 1.00 88.88 153 MET A CA 1
ATOM 1169 C C . MET A 1 153 ? -12.796 -3.107 4.981 1.00 88.88 153 MET A C 1
ATOM 1171 O O . MET A 1 153 ? -13.180 -3.307 6.132 1.00 88.88 153 MET A O 1
ATOM 1175 N N . GLU A 1 154 ? -13.633 -3.130 3.944 1.00 88.50 154 GLU A N 1
ATOM 1176 C CA . GLU A 1 154 ? -15.092 -3.278 4.056 1.00 88.50 154 GLU A CA 1
ATOM 1177 C C . GLU A 1 154 ? -15.553 -4.751 4.081 1.00 88.50 154 GLU A C 1
ATOM 1179 O O . GLU A 1 154 ? -16.562 -5.073 4.710 1.00 88.50 154 GLU A O 1
ATOM 1184 N N . HIS A 1 155 ? -14.809 -5.679 3.473 1.00 88.88 155 HIS A N 1
ATOM 1185 C CA . HIS A 1 155 ? -15.255 -7.067 3.309 1.00 88.88 155 HIS A CA 1
ATOM 1186 C C . HIS A 1 155 ? -14.853 -7.962 4.481 1.00 88.88 155 HIS A C 1
ATOM 1188 O O . HIS A 1 155 ? -13.690 -8.305 4.647 1.00 88.88 155 HIS A O 1
ATOM 1194 N N . ALA A 1 156 ? -15.821 -8.407 5.290 1.00 85.25 156 ALA A N 1
ATOM 1195 C CA . ALA A 1 156 ? -15.601 -9.241 6.485 1.00 85.25 156 ALA A CA 1
ATOM 1196 C C . ALA A 1 156 ? -14.748 -10.507 6.240 1.00 85.25 156 ALA A C 1
ATOM 1198 O O . ALA A 1 156 ? -13.957 -10.873 7.099 1.00 85.25 156 ALA A O 1
ATOM 1199 N N . ARG A 1 157 ? -14.865 -11.126 5.058 1.00 88.69 157 ARG A N 1
ATOM 1200 C CA . ARG A 1 157 ? -14.143 -12.356 4.681 1.00 88.69 157 ARG A CA 1
ATOM 1201 C C . ARG A 1 157 ? -12.766 -12.127 4.051 1.00 88.69 157 ARG A C 1
ATOM 1203 O O . ARG A 1 157 ? -12.118 -13.095 3.680 1.00 88.69 157 ARG A O 1
ATOM 1210 N N . ALA A 1 158 ? -12.355 -10.876 3.852 1.00 86.88 158 ALA A N 1
ATOM 1211 C CA . ALA A 1 158 ? -11.049 -10.594 3.277 1.00 86.88 158 ALA A CA 1
ATOM 1212 C C . ALA A 1 158 ? -9.947 -10.884 4.308 1.00 86.88 158 ALA A C 1
ATOM 1214 O O . ALA A 1 158 ? -9.893 -10.230 5.354 1.00 86.88 158 ALA A O 1
ATOM 1215 N N . GLU A 1 159 ? -9.082 -11.847 4.000 1.00 84.12 159 GLU A N 1
ATOM 1216 C CA . GLU A 1 159 ? -7.944 -12.265 4.816 1.00 84.12 159 GLU A CA 1
ATOM 1217 C C . GLU A 1 159 ? -6.807 -12.802 3.936 1.00 84.12 159 GLU A C 1
ATOM 1219 O O . GLU A 1 159 ? -7.023 -13.246 2.811 1.00 84.12 159 GLU A O 1
ATOM 1224 N N . GLY A 1 160 ? -5.578 -12.748 4.450 1.00 81.81 160 GLY A N 1
ATOM 1225 C CA . GLY A 1 160 ? -4.395 -13.208 3.727 1.00 81.81 160 GLY A CA 1
ATOM 1226 C C . GLY A 1 160 ? -3.756 -12.141 2.836 1.00 81.81 160 GLY A C 1
ATOM 1227 O O . GLY A 1 160 ? -3.787 -10.944 3.131 1.00 81.81 160 GLY A O 1
ATOM 1228 N N . ARG A 1 161 ? -3.086 -12.602 1.777 1.00 81.31 161 ARG A N 1
ATOM 1229 C CA . ARG A 1 161 ? -2.321 -11.773 0.838 1.00 81.31 161 ARG A CA 1
ATOM 1230 C C . ARG A 1 161 ? -3.149 -11.540 -0.420 1.00 81.31 161 ARG A C 1
ATOM 1232 O O . ARG A 1 161 ? -3.846 -12.443 -0.853 1.00 81.31 161 ARG A O 1
ATOM 1239 N N . TYR A 1 162 ? -3.031 -10.348 -0.999 1.00 82.56 162 TYR A N 1
ATOM 1240 C CA . TYR A 1 162 ? -3.691 -9.984 -2.252 1.00 82.56 162 TYR A CA 1
ATOM 1241 C C . TYR A 1 162 ? -2.695 -9.273 -3.161 1.00 82.56 162 TYR A C 1
ATOM 1243 O O . TYR A 1 162 ? -2.098 -8.268 -2.758 1.00 82.56 162 TYR A O 1
ATOM 1251 N N . ILE A 1 163 ? -2.513 -9.769 -4.382 1.00 82.00 163 ILE A N 1
ATOM 1252 C CA . ILE A 1 163 ? -1.749 -9.070 -5.410 1.00 82.00 163 ILE A CA 1
ATOM 1253 C C . ILE A 1 163 ? -2.674 -8.053 -6.076 1.00 82.00 163 ILE A C 1
ATOM 1255 O O . ILE A 1 163 ? -3.710 -8.380 -6.645 1.00 82.00 163 ILE A O 1
ATOM 1259 N N . CYS A 1 164 ? -2.281 -6.784 -6.016 1.00 80.38 164 CYS A N 1
ATOM 1260 C CA . CYS A 1 164 ? -2.963 -5.709 -6.725 1.00 80.38 164 CYS A CA 1
ATOM 1261 C C . CYS A 1 164 ? -2.163 -5.376 -7.989 1.00 80.38 164 CYS A C 1
ATOM 1263 O O . CYS A 1 164 ? -1.235 -4.569 -7.952 1.00 80.38 164 CYS A O 1
ATOM 1265 N N . SER A 1 165 ? -2.485 -6.050 -9.095 1.00 80.50 165 SER A N 1
ATOM 1266 C CA . SER A 1 165 ? -1.876 -5.826 -10.408 1.00 80.50 165 SER A CA 1
ATOM 1267 C C . SER A 1 165 ? -2.946 -5.882 -11.492 1.00 80.50 165 SER A C 1
ATOM 1269 O O . SER A 1 165 ? -3.773 -6.789 -11.494 1.00 80.50 165 SER A O 1
ATOM 1271 N N . ALA A 1 166 ? -2.939 -4.904 -12.399 1.00 73.38 166 ALA A N 1
ATOM 1272 C CA . ALA A 1 166 ? -3.853 -4.869 -13.538 1.00 73.38 166 ALA A CA 1
ATOM 1273 C C . ALA A 1 166 ? -3.195 -5.421 -14.808 1.00 73.38 166 ALA A C 1
ATOM 1275 O O . ALA A 1 166 ? -3.849 -6.074 -15.618 1.00 73.38 166 ALA A O 1
ATOM 1276 N N . ARG A 1 167 ? -1.899 -5.142 -15.004 1.00 73.31 167 ARG A N 1
ATOM 1277 C CA . ARG A 1 167 ? -1.114 -5.624 -16.147 1.00 73.31 167 ARG A CA 1
ATOM 1278 C C . ARG A 1 167 ? 0.317 -5.904 -15.720 1.00 73.31 167 ARG A C 1
ATOM 1280 O O . ARG A 1 167 ? 0.862 -5.172 -14.902 1.00 73.31 167 ARG A O 1
ATOM 1287 N N . SER A 1 168 ? 0.943 -6.887 -16.349 1.00 76.81 168 SER A N 1
ATOM 1288 C CA . SER A 1 168 ? 2.391 -7.080 -16.301 1.00 76.81 168 SER A CA 1
ATOM 1289 C C . SER A 1 168 ? 2.949 -6.858 -17.697 1.00 76.81 168 SER A C 1
ATOM 1291 O O . SER A 1 168 ? 2.347 -7.297 -18.674 1.00 76.81 168 SER A O 1
ATOM 1293 N N . CYS A 1 169 ? 4.067 -6.151 -17.796 1.00 71.50 169 CYS A N 1
ATOM 1294 C CA . CYS A 1 169 ? 4.742 -5.900 -19.067 1.00 71.50 169 CYS A CA 1
ATOM 1295 C C . CYS A 1 169 ? 6.249 -6.048 -18.897 1.00 71.50 169 CYS A C 1
ATOM 1297 O O . CYS A 1 169 ? 6.785 -5.855 -17.804 1.00 71.50 169 CYS A O 1
ATOM 1299 N N . VAL A 1 170 ? 6.943 -6.408 -19.967 1.00 77.75 170 VAL A N 1
ATOM 1300 C CA . VAL A 1 170 ? 8.410 -6.413 -19.964 1.00 77.75 170 VAL A CA 1
ATOM 1301 C C . VAL A 1 170 ? 8.939 -4.979 -20.038 1.00 77.75 170 VAL A C 1
ATOM 1303 O O . VAL A 1 170 ? 8.246 -4.070 -20.499 1.00 77.75 170 VAL A O 1
ATOM 1306 N N . MET A 1 171 ? 10.181 -4.753 -19.601 1.00 73.81 171 MET A N 1
ATOM 1307 C CA . MET A 1 171 ? 10.779 -3.409 -19.601 1.00 73.81 171 MET A CA 1
ATOM 1308 C C . MET A 1 171 ? 10.693 -2.704 -20.965 1.00 73.81 171 MET A C 1
ATOM 1310 O O . MET A 1 171 ? 10.403 -1.511 -21.014 1.00 73.81 171 MET A O 1
ATOM 1314 N N . SER A 1 172 ? 10.933 -3.424 -22.064 1.00 73.88 172 SER A N 1
ATOM 1315 C CA . SER A 1 172 ? 10.876 -2.865 -23.420 1.00 73.88 172 SER A CA 1
ATOM 1316 C C . SER A 1 172 ? 9.492 -2.306 -23.750 1.00 73.88 172 SER A C 1
ATOM 1318 O O . SER A 1 172 ? 9.376 -1.164 -24.186 1.00 73.88 172 SER A O 1
ATOM 1320 N N . GLU A 1 173 ? 8.436 -3.061 -23.448 1.00 77.94 173 GLU A N 1
ATOM 1321 C CA . GLU A 1 173 ? 7.058 -2.607 -23.622 1.00 77.94 173 GLU A CA 1
ATOM 1322 C C . GLU A 1 173 ? 6.761 -1.383 -22.758 1.00 77.94 173 GLU A C 1
ATOM 1324 O O . GLU A 1 173 ? 6.141 -0.438 -23.241 1.00 77.94 173 GLU A O 1
ATOM 1329 N N . LEU A 1 174 ? 7.206 -1.364 -21.497 1.00 73.25 174 LEU A N 1
ATOM 1330 C CA . LEU A 1 174 ? 7.015 -0.206 -20.621 1.00 73.25 174 LEU A CA 1
ATOM 1331 C C . LEU A 1 174 ? 7.670 1.051 -21.206 1.00 73.25 174 LEU A C 1
ATOM 1333 O O . LEU A 1 174 ? 7.042 2.109 -21.241 1.00 73.25 174 LEU A O 1
ATOM 1337 N N . VAL A 1 175 ? 8.910 0.937 -21.690 1.00 70.25 175 VAL A N 1
ATOM 1338 C CA . VAL A 1 175 ? 9.624 2.040 -22.350 1.00 70.25 175 VAL A CA 1
ATOM 1339 C C . VAL A 1 175 ? 8.851 2.524 -23.572 1.00 70.25 175 VAL A C 1
ATOM 1341 O O . VAL A 1 175 ? 8.700 3.732 -23.755 1.00 70.25 175 VAL A O 1
ATOM 1344 N N . ASP A 1 176 ? 8.339 1.609 -24.392 1.00 74.62 176 ASP A N 1
ATOM 1345 C CA . ASP A 1 176 ? 7.595 1.963 -25.599 1.00 74.62 176 ASP A CA 1
ATOM 1346 C C . ASP A 1 176 ? 6.267 2.659 -25.286 1.00 74.62 176 ASP A C 1
ATOM 1348 O O . ASP A 1 176 ? 5.906 3.619 -25.968 1.00 74.62 176 ASP A O 1
ATOM 1352 N N . HIS A 1 177 ? 5.553 2.233 -24.240 1.00 71.19 177 HIS A N 1
ATOM 1353 C CA . HIS A 1 177 ? 4.344 2.922 -23.778 1.00 71.19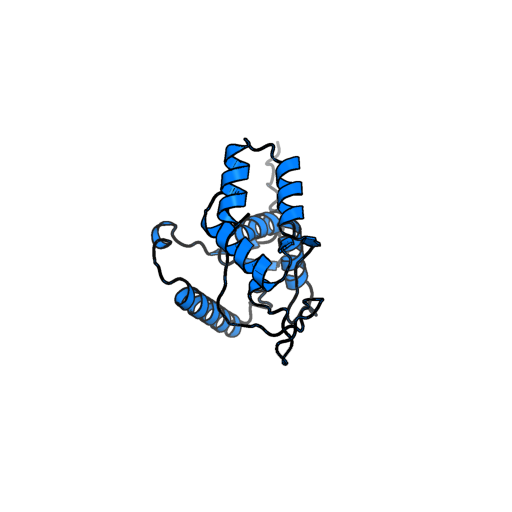 177 HIS A C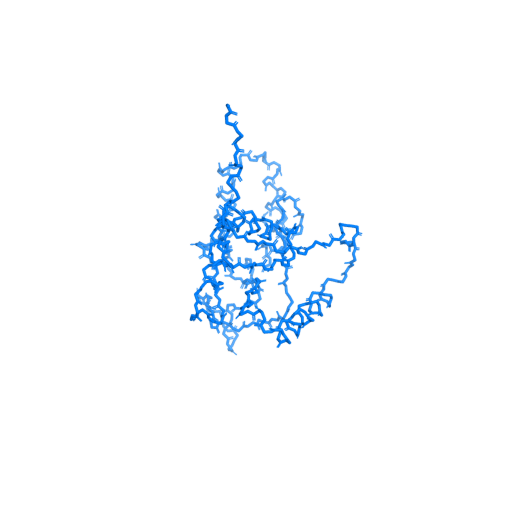A 1
ATOM 1354 C C . HIS A 1 177 ? 4.670 4.320 -23.241 1.00 71.19 177 HIS A C 1
ATOM 1356 O O . HIS A 1 177 ? 4.019 5.291 -23.625 1.00 71.19 177 HIS A O 1
ATOM 1362 N N . LEU A 1 178 ? 5.712 4.452 -22.412 1.00 65.38 178 LEU A N 1
ATOM 1363 C CA . LEU A 1 178 ? 6.143 5.750 -21.885 1.00 65.38 178 LEU A CA 1
ATOM 1364 C C . LEU A 1 178 ? 6.580 6.706 -22.998 1.00 65.38 178 LEU A C 1
ATOM 1366 O O . LEU A 1 178 ? 6.269 7.889 -22.930 1.00 65.38 178 LEU A O 1
ATOM 1370 N N . ALA A 1 179 ? 7.261 6.203 -24.029 1.00 65.25 179 ALA A N 1
ATOM 1371 C CA . ALA A 1 179 ? 7.711 7.008 -25.160 1.00 65.25 179 ALA A CA 1
ATOM 1372 C C . ALA A 1 179 ? 6.563 7.513 -26.050 1.00 65.25 179 ALA A C 1
ATOM 1374 O O . ALA A 1 179 ? 6.728 8.530 -26.722 1.00 65.25 179 ALA A O 1
ATOM 1375 N N . LYS A 1 180 ? 5.420 6.813 -26.076 1.00 68.75 180 LYS A N 1
ATOM 1376 C CA . LYS A 1 180 ? 4.213 7.242 -26.802 1.00 68.75 180 LYS A CA 1
ATOM 1377 C C . LYS A 1 180 ? 3.460 8.346 -26.061 1.00 68.75 180 LYS A C 1
ATOM 1379 O O . LYS A 1 180 ? 3.034 9.307 -26.689 1.00 68.75 180 LYS A O 1
ATOM 1384 N N . GLU A 1 181 ? 3.315 8.203 -24.745 1.00 60.78 181 GLU A N 1
ATOM 1385 C CA . GLU A 1 181 ? 2.556 9.135 -23.895 1.00 60.78 181 GLU A CA 1
ATOM 1386 C C . GLU A 1 181 ? 3.357 10.394 -23.531 1.00 60.78 181 GLU A C 1
ATOM 1388 O O . GLU A 1 181 ? 2.807 11.487 -23.405 1.00 60.78 181 GLU A O 1
ATOM 1393 N N . TYR A 1 182 ? 4.677 10.258 -23.396 1.00 58.00 182 TYR A N 1
ATOM 1394 C CA . TYR A 1 182 ? 5.594 11.354 -23.114 1.00 58.00 182 TYR A CA 1
ATOM 1395 C C . TYR A 1 182 ? 6.642 11.418 -24.230 1.00 58.00 182 TYR A C 1
ATOM 1397 O O . TYR A 1 182 ? 7.616 10.660 -24.196 1.00 58.00 182 TYR A O 1
ATOM 1405 N N . PRO A 1 183 ? 6.492 12.311 -25.226 1.00 55.28 183 PRO A N 1
ATOM 1406 C CA . PRO A 1 183 ? 7.527 12.535 -26.226 1.00 55.28 183 PRO A CA 1
ATOM 1407 C C . PRO A 1 183 ? 8.751 13.180 -25.558 1.00 55.28 183 PRO A C 1
ATOM 1409 O O . PRO A 1 183 ? 8.886 14.399 -25.470 1.00 55.28 183 PRO A O 1
ATOM 1412 N N . PHE A 1 184 ? 9.636 12.342 -25.024 1.00 55.03 184 PHE A N 1
ATOM 1413 C CA . PHE A 1 184 ? 10.919 12.751 -24.469 1.00 55.03 184 PHE A CA 1
ATOM 1414 C C . PHE A 1 184 ? 11.857 13.216 -25.588 1.00 55.03 184 PHE A C 1
ATOM 1416 O O . PHE A 1 184 ? 11.844 12.689 -26.701 1.00 55.03 184 PHE A O 1
ATOM 1423 N N . SER A 1 185 ? 12.752 14.152 -25.275 1.00 54.66 185 SER A N 1
ATOM 1424 C CA . SER A 1 185 ? 13.913 14.405 -26.137 1.00 54.66 185 SER A CA 1
ATOM 1425 C C . SER A 1 185 ? 14.792 13.142 -26.220 1.00 54.66 185 SER A C 1
ATOM 1427 O O . SER A 1 185 ? 14.945 12.427 -25.227 1.00 54.66 185 SER A O 1
ATOM 1429 N N . ASN A 1 186 ? 15.409 12.862 -27.378 1.00 54.09 186 ASN A N 1
ATOM 1430 C CA . ASN A 1 186 ? 16.264 11.675 -27.588 1.00 54.09 186 ASN A CA 1
ATOM 1431 C C . ASN A 1 186 ? 17.348 11.498 -26.502 1.00 54.09 186 ASN A C 1
ATOM 1433 O O . ASN A 1 186 ? 17.707 10.374 -26.156 1.00 54.09 186 ASN A O 1
ATOM 1437 N N . LEU A 1 187 ? 17.819 12.603 -25.912 1.00 50.44 187 LEU A N 1
ATOM 1438 C CA . LEU A 1 187 ? 18.784 12.611 -24.814 1.00 50.44 187 LEU A CA 1
ATOM 1439 C C . LEU A 1 187 ? 18.223 11.972 -23.530 1.00 50.44 187 LEU A C 1
ATOM 1441 O O . LEU A 1 187 ? 18.894 11.166 -22.895 1.00 50.44 187 LEU A O 1
ATOM 1445 N N . GLN A 1 188 ? 16.981 12.294 -23.155 1.00 52.22 188 GLN A N 1
ATOM 1446 C CA . GLN A 1 188 ? 16.329 11.741 -21.960 1.00 52.22 188 GLN A CA 1
ATOM 1447 C C . GLN A 1 188 ? 16.018 10.252 -22.125 1.00 52.22 188 GLN A C 1
ATOM 1449 O O . GLN A 1 188 ? 16.193 9.488 -21.178 1.00 52.22 188 GLN A O 1
ATOM 1454 N N . ARG A 1 189 ? 15.641 9.824 -23.338 1.00 54.50 189 ARG A N 1
ATOM 1455 C CA . ARG A 1 189 ? 15.461 8.403 -23.672 1.00 54.50 189 ARG A CA 1
ATOM 1456 C C . ARG A 1 189 ? 16.780 7.635 -23.568 1.00 54.50 189 ARG A C 1
ATOM 1458 O O . ARG A 1 189 ? 16.805 6.569 -22.964 1.00 54.50 189 ARG A O 1
ATOM 1465 N N . TYR A 1 190 ? 17.875 8.207 -24.075 1.00 51.44 190 TYR A N 1
ATOM 1466 C CA . TYR A 1 190 ? 19.218 7.636 -23.949 1.00 51.44 190 TYR A CA 1
ATOM 1467 C C . TYR A 1 190 ? 19.663 7.518 -22.486 1.00 51.44 190 TYR A C 1
ATOM 1469 O O . TYR A 1 190 ? 20.134 6.463 -22.082 1.00 51.44 190 TYR A O 1
ATOM 1477 N N . PHE A 1 191 ? 19.468 8.549 -21.657 1.00 51.69 191 PHE A N 1
ATOM 1478 C CA . PHE A 1 191 ? 19.816 8.472 -20.232 1.00 51.69 191 PHE A CA 1
ATOM 1479 C C . PHE A 1 191 ? 18.939 7.487 -19.451 1.00 51.69 191 PHE A C 1
ATOM 1481 O O . PHE A 1 191 ? 19.444 6.814 -18.556 1.00 51.69 191 PHE A O 1
ATOM 1488 N N . PHE A 1 192 ? 17.649 7.373 -19.775 1.00 54.09 192 PHE A N 1
A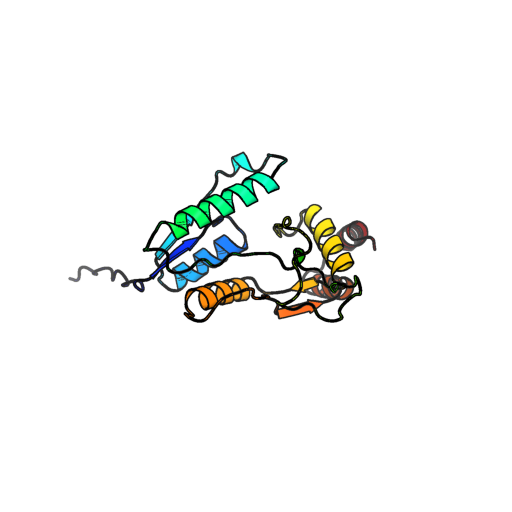TOM 1489 C CA . PHE A 1 192 ? 16.755 6.405 -19.139 1.00 54.09 192 PHE A CA 1
ATOM 1490 C C . PHE A 1 192 ? 17.129 4.961 -19.503 1.00 54.09 192 PHE A C 1
ATOM 1492 O O . PHE A 1 192 ? 17.294 4.138 -18.609 1.00 54.09 192 PHE A O 1
ATOM 1499 N N . LEU A 1 193 ? 17.351 4.673 -20.789 1.00 54.34 193 LEU A N 1
ATOM 1500 C CA . LEU A 1 193 ? 17.775 3.351 -21.269 1.00 54.34 193 LEU A CA 1
ATOM 1501 C C . LEU A 1 193 ? 19.168 2.966 -20.756 1.00 54.34 193 LEU A C 1
ATOM 1503 O O . LEU A 1 193 ? 19.329 1.892 -20.176 1.00 54.34 193 LEU A O 1
ATOM 1507 N N . ARG A 1 194 ? 20.133 3.892 -20.819 1.00 50.69 194 ARG A N 1
ATOM 1508 C CA . ARG A 1 194 ? 21.498 3.682 -20.318 1.00 50.69 194 ARG A CA 1
ATOM 1509 C C . ARG A 1 194 ? 21.531 3.392 -18.817 1.00 50.69 194 ARG A C 1
ATOM 1511 O O . ARG A 1 194 ? 22.305 2.548 -18.378 1.00 50.69 194 ARG A O 1
ATOM 1518 N N . ASN A 1 195 ? 20.688 4.058 -18.020 1.00 49.75 195 ASN A N 1
ATOM 1519 C CA . ASN A 1 195 ? 20.559 3.780 -16.582 1.00 49.75 195 ASN A CA 1
ATOM 1520 C C . ASN A 1 195 ? 19.821 2.463 -16.277 1.00 49.75 195 ASN A C 1
ATOM 1522 O O . ASN A 1 195 ? 19.876 1.982 -15.145 1.00 49.75 195 ASN A O 1
ATOM 1526 N N . LEU A 1 196 ? 19.131 1.883 -17.261 1.00 50.88 196 LEU A N 1
ATOM 1527 C CA . LEU A 1 196 ? 18.483 0.572 -17.181 1.00 50.88 196 LEU A CA 1
ATOM 1528 C C . LEU A 1 196 ? 19.353 -0.558 -17.758 1.00 50.88 196 LEU A C 1
ATOM 1530 O O . LEU A 1 196 ? 18.955 -1.718 -17.663 1.00 50.88 196 LEU A O 1
ATOM 1534 N N . GLY A 1 197 ? 20.536 -0.239 -18.295 1.00 50.72 197 GLY A N 1
ATOM 1535 C CA . GLY A 1 197 ? 21.484 -1.206 -18.855 1.00 50.72 197 GLY A CA 1
ATOM 1536 C C . GLY A 1 197 ? 21.242 -1.575 -20.322 1.00 50.72 197 GLY A C 1
ATOM 1537 O O . GLY A 1 197 ? 21.716 -2.629 -20.742 1.00 50.72 197 GLY A O 1
ATOM 1538 N N . TYR A 1 198 ? 20.519 -0.735 -21.073 1.00 42.97 198 TYR A N 1
ATOM 1539 C CA . TYR A 1 198 ? 20.270 -0.870 -22.515 1.00 42.97 198 TYR A CA 1
ATOM 1540 C C . TYR A 1 198 ? 20.946 0.242 -23.320 1.00 42.97 198 TYR A C 1
ATOM 1542 O O . TYR A 1 198 ? 20.995 1.395 -22.826 1.00 42.97 198 TYR A O 1
#